Protein AF-A0A6B0Z031-F1 (afdb_monomer_lite)

Sequence (259 aa):
MGESAGFGVTHKAKLTSNDCGGFQVDEVQSLLNAVDTFLSFLCGSACATTNVSGMEAKGNVVWRSWGPRHVSAWKRQRSWTDITMSHEISGLFAGFMEVYLKNPEHIGRIVRLYNSSNENDSVDLSIILNQIAFEVLMTILMDAKGRRKGAPGERIAEMLMSLEIENVVPDSFDALLALVKEHDWAHGPHTLVEIRNSLVHADKELDSISMDAYFEAKQLGLWYLELLLLHSFGYEGEYASRLKPVQMAGDTELVPWAK

Foldseek 3Di:
DDPPQADDDDDDDDDDDPDPDDDDPVVVVLVQLLVQLLVLQQQLARGGDPFDFDADPVGDTPDTDDDDDDGDGDDRFDHQDFPVCVVQCVLLSVLSCVLCVVPVPLSSQLSVLSSCLRPDPDLLSSLVSLLVSLVSLCVSVADPVRPDDDDSLVSLCVVCVVLQHAFAQDPLLVLLVVVCVVVVQDTLSSSSVVSNCVSVPVDPVCPPRDPSNSVSSSLSSSQSSSLSSCVSSVRFAWTQHSSDPDTDRVNIDTRSNHD

Radius of gyration: 20.15 Å; chains: 1; bounding box: 52×53×56 Å

Secondary structure (DSSP, 8-state):
-----------------SSSS---HHHHHHHHHHHHHHHHHHHTS-----S-EEE-TTS-EEEE--S------S-----S--GGGTTTHHHHHHHHHHHHHHSHHHHHHHHHHHHHHHH-S-HHHHHHHHHHHHHHHHHHHS-TTT---S-HHHHHHHHHHHTT---SPPTT-HHHHHHHHHHT--SHHHHHHHHHHHHHTT-TTSTT--HHHHHHHHHHHHHHHHHHHHHHTT--SEE--SSSSS--TT--EE-TT--

Structure (mmCIF, N/CA/C/O backbone):
data_AF-A0A6B0Z031-F1
#
_entry.id   AF-A0A6B0Z031-F1
#
loop_
_atom_site.group_PDB
_atom_site.id
_atom_site.type_symbol
_atom_site.label_atom_id
_atom_site.label_alt_id
_atom_site.label_comp_id
_atom_site.label_asym_id
_atom_site.label_entity_id
_atom_site.label_seq_id
_atom_site.pdbx_PDB_ins_code
_atom_site.Cartn_x
_atom_site.Cartn_y
_atom_site.Cartn_z
_atom_site.occupancy
_atom_site.B_iso_or_equiv
_atom_site.auth_seq_id
_atom_site.auth_comp_id
_atom_site.auth_asym_id
_atom_site.auth_atom_id
_atom_site.pdbx_PDB_model_num
ATOM 1 N N . MET A 1 1 ? -1.328 30.133 -5.307 1.00 33.75 1 MET A N 1
ATOM 2 C CA . MET A 1 1 ? -2.182 30.381 -4.126 1.00 33.75 1 MET A CA 1
ATOM 3 C C . MET A 1 1 ? -1.942 29.231 -3.171 1.00 33.75 1 MET A C 1
ATOM 5 O O . MET A 1 1 ? -2.230 28.106 -3.544 1.00 33.75 1 MET A O 1
ATOM 9 N N . GLY A 1 2 ? -1.285 29.482 -2.039 1.00 44.28 2 GLY A N 1
ATOM 10 C CA . GLY A 1 2 ? -0.962 28.433 -1.074 1.00 44.28 2 GLY A CA 1
ATOM 11 C C . GLY A 1 2 ? -2.167 28.148 -0.192 1.00 44.28 2 GLY A C 1
ATOM 12 O O . GLY A 1 2 ? -2.460 28.939 0.700 1.00 44.28 2 GLY A O 1
ATOM 13 N N . GLU A 1 3 ? -2.864 27.043 -0.440 1.00 46.34 3 GLU A N 1
ATOM 14 C CA . GLU A 1 3 ? -3.663 26.417 0.609 1.00 46.34 3 GLU A CA 1
ATOM 15 C C . GLU A 1 3 ? -2.673 25.907 1.655 1.00 46.34 3 GLU A C 1
ATOM 17 O O . GLU A 1 3 ? -1.850 25.035 1.383 1.00 46.34 3 GLU A O 1
ATOM 22 N N . SER A 1 4 ? -2.675 26.508 2.840 1.00 46.97 4 SER A N 1
ATOM 23 C CA . SER A 1 4 ? -1.934 25.966 3.973 1.00 46.97 4 SER A CA 1
ATOM 24 C C . SER A 1 4 ? -2.470 24.567 4.262 1.00 46.97 4 SER A C 1
ATOM 26 O O . SER A 1 4 ? -3.609 24.431 4.708 1.00 46.97 4 SER A O 1
ATOM 28 N N . ALA A 1 5 ? -1.654 23.549 3.991 1.00 58.62 5 ALA A N 1
ATOM 29 C CA . ALA A 1 5 ? -1.917 22.167 4.358 1.00 58.62 5 ALA A CA 1
ATOM 30 C C . ALA A 1 5 ? -2.144 22.099 5.880 1.00 58.62 5 ALA A C 1
ATOM 32 O O . ALA A 1 5 ? -1.219 22.290 6.670 1.00 58.62 5 ALA A O 1
ATOM 33 N N . GLY A 1 6 ? -3.405 21.941 6.283 1.00 83.06 6 GLY A N 1
ATOM 34 C CA . GLY A 1 6 ? -3.842 21.915 7.680 1.00 83.06 6 GLY A CA 1
ATOM 35 C C . GLY A 1 6 ? -4.224 20.510 8.133 1.00 83.06 6 GLY A C 1
ATOM 36 O O . GLY A 1 6 ? -3.958 19.533 7.446 1.00 83.06 6 GLY A O 1
ATOM 37 N N . PHE A 1 7 ? -4.892 20.397 9.277 1.00 85.88 7 PHE A N 1
ATOM 38 C CA . PHE A 1 7 ? -5.463 19.136 9.761 1.00 85.88 7 PHE A CA 1
ATOM 39 C C . PHE A 1 7 ? -6.980 19.276 9.881 1.00 85.88 7 PHE A C 1
ATOM 41 O O . PHE A 1 7 ? -7.473 20.346 10.242 1.00 85.88 7 PHE A O 1
ATOM 48 N N . GLY A 1 8 ? -7.722 18.204 9.598 1.00 87.38 8 GLY A N 1
ATOM 49 C CA . GLY A 1 8 ? -9.185 18.200 9.640 1.00 87.38 8 GLY A CA 1
ATOM 50 C C . GLY A 1 8 ? -9.741 16.979 10.365 1.00 87.38 8 GLY A C 1
ATOM 51 O O . GLY A 1 8 ? -9.272 15.863 10.161 1.00 87.38 8 GLY A O 1
ATOM 52 N N . VAL A 1 9 ? -10.766 17.187 11.197 1.00 88.12 9 VAL A N 1
ATOM 53 C CA . VAL A 1 9 ? -11.586 16.097 11.748 1.00 88.12 9 VAL A CA 1
ATOM 54 C C . VAL A 1 9 ? -12.767 15.891 10.812 1.00 88.12 9 VAL A C 1
ATOM 56 O O . VAL A 1 9 ? -13.620 16.766 10.694 1.00 88.12 9 VAL A O 1
ATOM 59 N N . THR A 1 10 ? -12.810 14.742 10.144 1.00 88.88 10 THR A N 1
ATOM 60 C CA . THR A 1 10 ? -13.829 14.450 9.125 1.00 88.88 10 THR A CA 1
ATOM 61 C C . THR A 1 10 ? -15.007 13.655 9.670 1.00 88.88 10 THR A C 1
ATOM 63 O O . THR A 1 10 ? -16.128 13.820 9.201 1.00 88.88 10 THR A O 1
ATOM 66 N N . HIS A 1 11 ? -14.771 12.812 10.676 1.00 89.25 11 HIS A N 1
ATOM 67 C CA . HIS A 1 11 ? -15.766 11.885 11.203 1.00 89.25 11 HIS A CA 1
ATOM 68 C C . HIS A 1 11 ? -15.715 11.812 12.728 1.00 89.25 11 HIS A C 1
ATOM 70 O O . HIS A 1 11 ? -14.699 12.101 13.363 1.00 89.25 11 HIS A O 1
ATOM 76 N N . LYS A 1 12 ? -16.831 11.374 13.314 1.00 91.50 12 LYS A N 1
ATOM 77 C CA . LYS A 1 12 ? -16.946 11.039 14.731 1.00 91.50 12 LYS A CA 1
ATOM 78 C C . LYS A 1 12 ? -17.455 9.608 14.853 1.00 91.50 12 LYS A C 1
ATOM 80 O O . LYS A 1 12 ? -18.518 9.293 14.329 1.00 91.50 12 LYS A O 1
ATOM 85 N N . ALA A 1 13 ? -16.712 8.771 15.567 1.00 89.62 13 ALA A N 1
ATOM 86 C CA . ALA A 1 13 ? -17.070 7.380 15.816 1.00 89.62 13 ALA A CA 1
ATOM 87 C C . ALA A 1 13 ? -17.467 7.162 17.284 1.00 89.62 13 ALA A C 1
ATOM 89 O O . ALA A 1 13 ? -17.082 7.928 18.172 1.00 89.62 13 ALA A O 1
ATOM 90 N N . LYS A 1 14 ? -18.235 6.099 17.535 1.00 90.88 14 LYS A N 1
ATOM 91 C CA . LYS A 1 14 ? -18.582 5.619 18.875 1.00 90.88 14 LYS A CA 1
ATOM 92 C C . LYS A 1 14 ? -18.299 4.123 18.938 1.00 90.88 14 LYS A C 1
ATOM 94 O O . LYS A 1 14 ? -18.840 3.371 18.138 1.00 90.88 14 LYS A O 1
ATOM 99 N N . LEU A 1 15 ? -17.488 3.715 19.907 1.00 88.88 15 LEU A N 1
ATOM 100 C CA . LEU A 1 15 ? -17.265 2.313 20.233 1.00 88.88 15 LEU A CA 1
ATOM 101 C C . LEU A 1 15 ? -18.240 1.898 21.345 1.00 88.88 15 LEU A C 1
ATOM 103 O O . LEU A 1 15 ? -18.362 2.596 22.354 1.00 88.88 15 LEU A O 1
ATOM 107 N N . THR A 1 16 ? -18.948 0.787 21.159 1.00 87.25 16 THR A N 1
ATOM 108 C CA . THR A 1 16 ? -19.886 0.220 22.141 1.00 87.25 16 THR A CA 1
ATOM 109 C C . THR A 1 16 ? -19.624 -1.263 22.314 1.00 87.25 16 THR A C 1
ATOM 111 O O . THR A 1 16 ? -19.419 -1.959 21.325 1.00 87.25 16 THR A O 1
ATOM 114 N N . SER A 1 17 ? -19.608 -1.730 23.562 1.00 82.50 17 SER A N 1
ATOM 115 C CA . SER A 1 17 ? -19.476 -3.154 23.853 1.00 82.50 17 SER A CA 1
ATOM 116 C C . SER A 1 17 ? -20.841 -3.807 23.677 1.00 82.50 17 SER A C 1
ATOM 118 O O . SER A 1 17 ? -21.849 -3.242 24.110 1.00 82.50 17 SER A O 1
ATOM 120 N N . ASN A 1 18 ? -20.872 -4.972 23.033 1.00 80.06 18 ASN A N 1
ATOM 121 C CA . ASN A 1 18 ? -22.087 -5.784 22.945 1.00 80.06 18 ASN A CA 1
ATOM 122 C C . ASN A 1 18 ? -22.382 -6.474 24.282 1.00 80.06 18 ASN A C 1
ATOM 124 O O . ASN A 1 18 ? -23.542 -6.697 24.623 1.00 80.06 18 ASN A O 1
ATOM 128 N N . ASP A 1 19 ? -21.332 -6.737 25.058 1.00 72.38 19 ASP A N 1
ATOM 129 C CA . ASP A 1 19 ? -21.424 -7.315 26.386 1.00 72.38 19 ASP A CA 1
ATOM 130 C C . ASP A 1 19 ? -21.444 -6.177 27.407 1.00 72.38 19 ASP A C 1
ATOM 132 O O . ASP A 1 19 ? -20.664 -5.230 27.326 1.00 72.38 19 ASP A O 1
ATOM 136 N N . CYS A 1 20 ? -22.322 -6.234 28.406 1.00 64.06 20 CY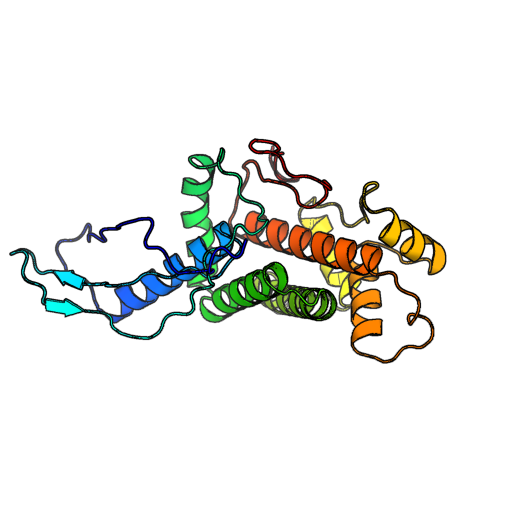S A N 1
ATOM 137 C CA . CYS A 1 20 ? -22.453 -5.166 29.407 1.00 64.06 20 CYS A CA 1
ATOM 138 C C . CYS A 1 20 ? -21.189 -4.940 30.274 1.00 64.06 20 CYS A C 1
ATOM 140 O O . CYS A 1 20 ? -21.199 -4.082 31.157 1.00 64.06 20 CYS A O 1
ATOM 142 N N . GLY A 1 21 ? -20.112 -5.701 30.046 1.00 68.75 21 GLY A N 1
ATOM 143 C CA . GLY A 1 21 ? -18.781 -5.434 30.576 1.00 68.75 21 GLY A CA 1
ATOM 144 C C . GLY A 1 21 ? -18.148 -4.285 29.800 1.00 68.75 21 GLY A C 1
ATOM 145 O O . GLY A 1 21 ? -17.974 -4.370 28.588 1.00 68.75 21 GLY A O 1
ATOM 146 N N . GLY A 1 22 ? -17.847 -3.181 30.484 1.00 79.56 22 GLY A N 1
ATOM 147 C CA . GLY A 1 22 ? -17.116 -2.062 29.888 1.00 79.56 22 GLY A CA 1
ATOM 148 C C . GLY A 1 22 ? -15.756 -2.480 29.311 1.00 79.56 22 GLY A C 1
ATOM 149 O O . GLY A 1 22 ? -15.338 -3.628 29.406 1.00 79.56 22 GLY A O 1
ATOM 150 N N . PHE A 1 23 ? -15.039 -1.528 28.729 1.00 84.81 23 PHE A N 1
ATOM 151 C CA . PHE A 1 23 ? -13.773 -1.811 28.058 1.00 84.81 23 PHE A CA 1
ATOM 152 C C . PHE A 1 23 ? -12.563 -1.759 28.991 1.00 84.81 23 PHE A C 1
ATOM 154 O O . PHE A 1 23 ? -12.495 -0.888 29.863 1.00 84.81 23 PHE A O 1
ATOM 161 N N . GLN A 1 24 ? -11.556 -2.596 28.727 1.00 89.19 24 GLN A N 1
ATOM 162 C CA . GLN A 1 24 ? -10.202 -2.334 29.211 1.00 89.19 24 GLN A CA 1
ATOM 163 C C . GLN A 1 24 ? -9.536 -1.262 28.341 1.00 89.19 24 GLN A C 1
ATOM 165 O O . GLN A 1 24 ? -9.661 -1.258 27.116 1.00 89.19 24 GLN A O 1
ATOM 170 N N . VAL A 1 25 ? -8.806 -0.340 28.972 1.00 89.00 25 VAL A N 1
ATOM 171 C CA . VAL A 1 25 ? -8.163 0.785 28.270 1.00 89.00 25 VAL A CA 1
ATOM 172 C C . VAL A 1 25 ? -7.155 0.299 27.223 1.00 89.00 25 VAL A C 1
ATOM 174 O O . VAL A 1 25 ? -7.126 0.834 26.115 1.00 89.00 25 VAL A O 1
ATOM 177 N N . ASP A 1 26 ? -6.380 -0.739 27.537 1.00 90.44 26 ASP A N 1
ATOM 178 C CA . ASP A 1 26 ? -5.349 -1.272 26.638 1.00 90.44 26 ASP A CA 1
ATOM 179 C C . ASP A 1 26 ? -5.950 -1.953 25.397 1.00 90.44 26 ASP A C 1
ATOM 181 O O . ASP A 1 26 ? -5.415 -1.829 24.290 1.00 90.44 26 ASP A O 1
ATOM 185 N N . GLU A 1 27 ? -7.105 -2.608 25.548 1.00 89.94 27 GLU A N 1
ATOM 186 C CA . GLU A 1 27 ? -7.861 -3.192 24.432 1.00 89.94 27 GLU A CA 1
ATOM 187 C C . GLU A 1 27 ? -8.377 -2.096 23.496 1.00 89.94 27 GLU A C 1
ATOM 189 O O . GLU A 1 27 ? -8.222 -2.186 22.277 1.00 89.94 27 GLU A O 1
ATOM 194 N N . VAL A 1 28 ? -8.924 -1.014 24.063 1.00 90.88 28 VAL A N 1
ATOM 195 C CA . VAL A 1 28 ? -9.376 0.149 23.287 1.00 90.88 28 VAL A CA 1
ATOM 196 C C . VAL A 1 28 ? -8.207 0.790 22.559 1.00 90.88 28 VAL A C 1
ATOM 198 O O . VAL A 1 28 ? -8.327 1.100 21.379 1.00 90.88 28 VAL A O 1
ATOM 201 N N . GLN A 1 29 ? -7.066 0.979 23.221 1.00 90.44 29 GLN A N 1
ATOM 202 C CA . GLN A 1 29 ? -5.901 1.583 22.585 1.00 90.44 29 GLN A CA 1
ATOM 203 C C . GLN A 1 29 ? -5.365 0.712 21.440 1.00 90.44 29 GLN A C 1
ATOM 205 O O . GLN A 1 29 ? -5.012 1.244 20.387 1.00 90.44 29 GLN A O 1
ATOM 210 N N . SER A 1 30 ? -5.365 -0.611 21.612 1.00 92.00 30 SER A N 1
ATOM 211 C CA . SER A 1 30 ? -4.985 -1.564 20.564 1.00 92.00 30 SER A CA 1
ATOM 212 C C . SER A 1 30 ? -5.940 -1.503 19.369 1.00 92.00 30 SER A C 1
ATOM 214 O O . SER A 1 30 ? -5.490 -1.428 18.226 1.00 92.00 30 SER A O 1
ATOM 216 N N . LEU A 1 31 ? -7.252 -1.439 19.619 1.00 92.50 31 LEU A N 1
ATOM 217 C CA . LEU A 1 31 ? -8.256 -1.276 18.569 1.00 92.50 31 LEU A CA 1
ATOM 218 C C . LEU A 1 31 ? -8.123 0.071 17.847 1.00 92.50 31 LEU A C 1
ATOM 220 O O . LEU A 1 31 ? -8.189 0.114 16.623 1.00 92.50 31 LEU A O 1
ATOM 224 N N . LEU A 1 32 ? -7.900 1.168 18.576 1.00 92.56 32 LEU A N 1
ATOM 225 C CA . LEU A 1 32 ? -7.677 2.486 17.976 1.00 92.56 32 LEU A CA 1
ATOM 226 C C . LEU A 1 32 ? -6.448 2.481 17.069 1.00 92.56 32 LEU A C 1
ATOM 228 O O . LEU A 1 32 ? -6.509 3.027 15.978 1.00 92.56 32 LEU A O 1
ATOM 232 N N . ASN A 1 33 ? -5.358 1.824 17.474 1.00 93.81 33 ASN A N 1
ATOM 233 C CA . ASN A 1 33 ? -4.169 1.697 16.632 1.00 93.81 33 ASN A CA 1
ATOM 234 C C . ASN A 1 33 ? -4.454 0.883 15.357 1.00 93.81 33 ASN A C 1
ATOM 236 O O . ASN A 1 33 ? -3.933 1.218 14.291 1.00 93.81 33 ASN A O 1
ATOM 240 N N . ALA A 1 34 ? -5.287 -0.158 15.448 1.00 95.62 34 ALA A N 1
ATOM 241 C CA . ALA A 1 34 ? -5.726 -0.931 14.289 1.00 95.62 34 ALA A CA 1
ATOM 242 C C . ALA A 1 34 ? -6.582 -0.080 13.338 1.00 95.62 34 ALA A C 1
ATOM 244 O O . ALA A 1 34 ? -6.326 -0.062 12.137 1.00 95.62 34 ALA A O 1
ATOM 245 N N . VAL A 1 35 ? -7.538 0.687 13.873 1.00 94.31 35 VAL A N 1
ATOM 246 C CA . VAL A 1 35 ? -8.378 1.617 13.099 1.00 94.31 35 VAL A CA 1
ATOM 247 C C . VAL A 1 35 ? -7.534 2.712 12.447 1.00 94.31 35 VAL A C 1
ATOM 249 O O . VAL A 1 35 ? -7.676 2.947 11.251 1.00 94.31 35 VAL A O 1
ATOM 252 N N . ASP A 1 36 ? -6.622 3.340 13.191 1.00 94.88 36 ASP A N 1
ATOM 253 C CA . ASP A 1 36 ? -5.700 4.358 12.673 1.00 94.88 36 ASP A CA 1
ATOM 254 C C . ASP A 1 36 ? -4.863 3.782 11.517 1.00 94.88 36 ASP A C 1
ATOM 256 O O . ASP A 1 36 ? -4.723 4.411 10.469 1.00 94.88 36 ASP A O 1
ATOM 260 N N . THR A 1 37 ? -4.362 2.550 11.670 1.00 96.75 37 THR A N 1
ATOM 261 C CA . THR A 1 37 ? -3.604 1.835 10.628 1.00 96.75 37 THR A CA 1
ATOM 262 C C . THR A 1 37 ? -4.471 1.548 9.402 1.00 96.75 37 THR A C 1
ATOM 264 O O . THR A 1 37 ? -4.049 1.807 8.279 1.00 96.75 37 THR A O 1
ATOM 267 N N . PHE A 1 38 ? -5.691 1.052 9.595 1.00 95.75 38 PHE A N 1
ATOM 268 C CA . PHE A 1 38 ? -6.599 0.740 8.497 1.00 95.75 38 PHE A CA 1
ATOM 269 C C . PHE A 1 38 ? -6.981 1.990 7.701 1.00 95.75 38 PHE A C 1
ATOM 271 O O . PHE A 1 38 ? -6.807 2.028 6.487 1.00 95.75 38 PHE A O 1
ATOM 278 N N . LEU A 1 39 ? -7.421 3.050 8.385 1.00 93.69 39 LEU A N 1
ATOM 279 C CA . LEU A 1 39 ? -7.763 4.322 7.745 1.00 93.69 39 LEU A CA 1
ATOM 280 C C . LEU A 1 39 ? -6.554 4.938 7.039 1.00 93.69 39 LEU A C 1
ATOM 282 O O . LEU A 1 39 ? -6.687 5.477 5.944 1.00 93.69 39 LEU A O 1
ATOM 286 N N . SER A 1 40 ? -5.370 4.813 7.639 1.00 95.44 40 SER A N 1
ATOM 287 C CA . SER A 1 40 ? -4.118 5.249 7.028 1.00 95.44 40 SER A CA 1
ATOM 288 C C . SER A 1 40 ? -3.835 4.538 5.703 1.00 95.44 40 SER A C 1
ATOM 290 O O . SER A 1 40 ? -3.385 5.181 4.758 1.00 95.44 40 SER A O 1
ATOM 292 N N . PHE A 1 41 ? -4.116 3.234 5.622 1.00 96.12 41 PHE A N 1
ATOM 293 C CA . PHE A 1 41 ? -3.989 2.459 4.389 1.00 96.12 41 PHE A CA 1
ATOM 294 C C . PHE A 1 41 ? -5.017 2.888 3.335 1.00 96.12 41 PHE A C 1
ATOM 296 O O . PHE A 1 41 ? -4.637 3.127 2.190 1.00 96.12 41 PHE A O 1
ATOM 303 N N . LEU A 1 42 ? -6.289 3.055 3.720 1.00 93.25 42 LEU A N 1
ATOM 304 C CA . LEU A 1 42 ? -7.346 3.503 2.802 1.00 93.25 42 LEU A CA 1
ATOM 305 C C . LEU A 1 42 ? -6.999 4.853 2.165 1.00 93.25 42 LEU A C 1
ATOM 307 O O . LEU A 1 42 ? -7.051 5.006 0.946 1.00 93.25 42 LEU A O 1
ATOM 311 N N . CYS A 1 43 ? -6.606 5.824 2.991 1.00 91.56 43 CYS A N 1
ATOM 312 C CA . CYS A 1 43 ? -6.288 7.178 2.547 1.00 91.56 43 CYS A CA 1
ATOM 313 C C . CYS A 1 43 ? -4.983 7.266 1.741 1.00 91.56 43 CYS A C 1
ATOM 315 O O . CYS A 1 43 ? -4.718 8.309 1.144 1.00 91.56 43 CYS A O 1
ATOM 317 N N . GLY A 1 44 ? -4.132 6.234 1.778 1.00 93.81 44 GLY A N 1
ATOM 318 C CA . GLY A 1 44 ? -2.758 6.326 1.277 1.00 93.81 44 GLY A CA 1
ATOM 319 C C . GLY A 1 44 ? -1.928 7.384 2.009 1.00 93.81 44 GLY A C 1
ATOM 320 O O . GLY A 1 44 ? -0.968 7.910 1.447 1.00 93.81 44 GLY A O 1
ATOM 321 N N . SER A 1 45 ? -2.343 7.756 3.222 1.00 93.69 45 SER A N 1
ATOM 322 C CA . SER A 1 45 ? -1.779 8.859 3.990 1.00 93.69 45 SER A CA 1
ATOM 323 C C . SER A 1 45 ? -2.024 8.675 5.482 1.00 93.69 45 SER A C 1
ATOM 325 O O . SER A 1 45 ? -3.035 8.088 5.864 1.00 93.69 45 SER A O 1
ATOM 327 N N . ALA A 1 46 ? -1.109 9.128 6.346 1.00 93.00 46 ALA A N 1
ATOM 328 C CA . ALA A 1 46 ? -1.253 8.893 7.783 1.00 93.00 46 ALA A CA 1
ATOM 329 C C . ALA A 1 46 ? -2.495 9.598 8.358 1.00 93.00 46 ALA A C 1
ATOM 331 O O . ALA A 1 46 ? -2.611 10.824 8.344 1.00 93.00 46 ALA A O 1
ATOM 332 N N . CYS A 1 47 ? -3.401 8.799 8.914 1.00 91.56 47 CYS A N 1
ATOM 333 C CA . CYS A 1 47 ? -4.643 9.218 9.544 1.00 91.56 47 CYS A CA 1
ATOM 334 C C . CYS A 1 47 ? -4.709 8.655 10.966 1.00 91.56 47 CYS A C 1
ATOM 336 O O . CYS A 1 47 ? -4.274 7.530 11.215 1.00 91.56 47 CYS A O 1
ATOM 338 N N . ALA A 1 48 ? -5.264 9.424 11.904 1.00 92.12 48 ALA A N 1
ATOM 339 C CA . ALA A 1 48 ? -5.402 8.956 13.273 1.00 92.12 48 ALA A CA 1
ATOM 340 C C . ALA A 1 48 ? -6.623 9.533 13.991 1.00 92.12 48 ALA A C 1
ATOM 342 O O . ALA A 1 48 ? -7.087 10.645 13.730 1.00 92.12 48 ALA A O 1
ATOM 343 N N . THR A 1 49 ? -7.104 8.765 14.957 1.00 92.12 49 THR A N 1
ATOM 344 C CA . THR A 1 49 ? -8.160 9.123 15.896 1.00 92.12 49 THR A CA 1
ATOM 345 C C . THR A 1 49 ? -7.683 10.196 16.873 1.00 92.12 49 THR A C 1
ATOM 347 O O . THR A 1 49 ? -6.568 10.176 17.384 1.00 92.12 49 THR A O 1
ATOM 350 N N . THR A 1 50 ? -8.535 11.165 17.187 1.00 90.31 50 THR A N 1
AT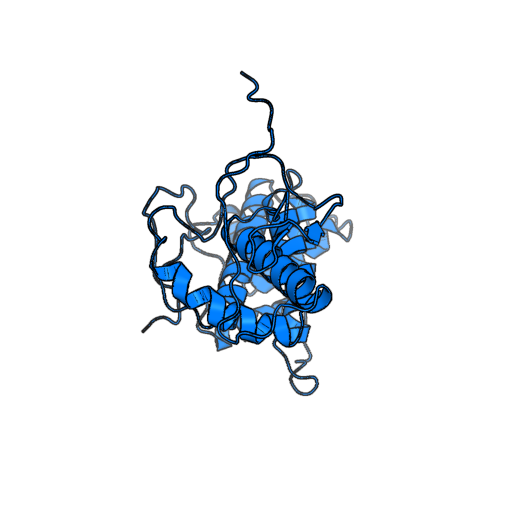OM 351 C CA . THR A 1 50 ? -8.200 12.236 18.137 1.00 90.31 50 THR A CA 1
ATOM 352 C C . THR A 1 50 ? -9.358 12.498 19.089 1.00 90.31 50 THR A C 1
ATOM 354 O O . THR A 1 50 ? -10.488 12.085 18.831 1.00 90.31 50 THR A O 1
ATOM 357 N N . ASN A 1 51 ? -9.080 13.180 20.202 1.00 87.94 51 ASN A N 1
ATOM 358 C CA . ASN A 1 51 ? -10.070 13.554 21.217 1.00 87.94 51 ASN A CA 1
ATOM 359 C C . ASN A 1 51 ? -10.894 12.365 21.756 1.00 87.94 51 ASN A C 1
ATOM 361 O O . ASN A 1 51 ? -12.093 12.493 22.024 1.00 87.94 51 ASN A O 1
ATOM 365 N N . VAL A 1 52 ? -10.266 11.197 21.925 1.00 92.19 52 VAL A N 1
ATOM 366 C CA . VAL A 1 52 ? -10.965 9.990 22.386 1.00 92.19 52 VAL A CA 1
ATOM 367 C C . VAL A 1 52 ? -11.313 10.117 23.867 1.00 92.19 52 VAL A C 1
ATOM 369 O O . VAL A 1 52 ? -10.452 10.391 24.703 1.00 92.19 52 VAL A O 1
ATOM 372 N N . SER A 1 53 ? -12.586 9.898 24.193 1.00 93.50 53 SER A N 1
ATOM 373 C CA . SER A 1 53 ? -13.109 9.923 25.561 1.00 93.50 53 SER A CA 1
ATOM 374 C C . SER A 1 53 ? -13.901 8.649 25.851 1.00 93.50 53 SER A C 1
ATOM 376 O O . SER A 1 53 ? -14.775 8.277 25.071 1.00 93.50 53 SER A O 1
ATOM 378 N N . GLY A 1 54 ? -13.615 8.006 26.982 1.00 92.31 54 GLY A N 1
ATOM 379 C CA . GLY A 1 54 ? -14.383 6.885 27.521 1.00 92.31 54 GLY A CA 1
ATOM 380 C C . GLY A 1 54 ? -15.470 7.387 28.466 1.00 92.31 54 GLY A C 1
ATOM 381 O O . GLY A 1 54 ? -15.200 8.231 29.325 1.00 92.31 54 GLY A O 1
ATOM 382 N N . MET A 1 55 ? -16.694 6.883 28.306 1.00 90.81 55 MET A N 1
ATOM 383 C CA . MET A 1 55 ? -17.856 7.276 29.106 1.00 90.81 55 MET A CA 1
ATOM 384 C C . MET A 1 55 ? -18.437 6.073 29.847 1.00 90.81 55 MET A C 1
ATOM 386 O O . MET A 1 55 ? -18.544 4.990 29.275 1.00 90.81 55 MET A O 1
ATOM 390 N N . GLU A 1 56 ? -18.848 6.269 31.099 1.00 88.31 56 GLU A N 1
ATOM 391 C CA . GLU A 1 56 ? -19.657 5.278 31.817 1.00 88.31 56 GLU A CA 1
ATOM 392 C C . GLU A 1 56 ? -21.129 5.320 31.368 1.00 88.31 56 GLU A C 1
ATOM 394 O O . GLU A 1 56 ? -21.563 6.253 30.690 1.00 88.31 56 GLU A O 1
ATOM 399 N N . ALA A 1 57 ? -21.936 4.341 31.793 1.00 83.69 57 ALA A N 1
ATOM 400 C CA . ALA A 1 57 ? -23.349 4.223 31.407 1.00 83.69 57 ALA A CA 1
ATOM 401 C C . ALA A 1 57 ? -24.198 5.473 31.721 1.00 83.69 57 ALA A C 1
ATOM 403 O O . ALA A 1 57 ? -25.181 5.743 31.036 1.00 83.69 57 ALA A O 1
ATOM 404 N N . LYS A 1 58 ? -23.808 6.259 32.734 1.00 85.31 58 LYS A N 1
ATOM 405 C CA . LYS A 1 58 ? -24.470 7.518 33.115 1.00 85.31 58 LYS A CA 1
ATOM 406 C C . LYS A 1 58 ? -24.067 8.720 32.244 1.00 85.31 58 LYS A C 1
ATOM 408 O O . LYS A 1 58 ? -24.579 9.812 32.459 1.00 85.31 58 LYS A O 1
ATOM 413 N N . GLY A 1 59 ? -23.158 8.539 31.282 1.00 86.00 59 GLY A N 1
ATOM 414 C CA . GLY A 1 59 ? -22.692 9.578 30.356 1.00 86.00 59 GLY A CA 1
ATOM 415 C C . GLY A 1 59 ? -21.511 10.415 30.857 1.00 86.00 59 GLY A C 1
ATOM 416 O O . GLY A 1 59 ? -21.039 11.291 30.134 1.00 86.00 59 GLY A O 1
ATOM 417 N N . ASN A 1 60 ? -21.000 10.150 32.062 1.00 91.88 60 ASN A N 1
ATOM 418 C CA . ASN A 1 60 ? -19.829 10.852 32.583 1.00 91.88 60 ASN A CA 1
ATOM 419 C C . ASN A 1 60 ? -18.554 10.357 31.893 1.00 91.88 60 ASN A C 1
ATOM 421 O O . ASN A 1 60 ? -18.376 9.157 31.686 1.00 91.88 60 ASN A O 1
ATOM 425 N N . VAL A 1 61 ? -17.646 11.278 31.563 1.00 93.25 61 VAL A N 1
ATOM 426 C CA . VAL A 1 61 ? -16.328 10.932 31.017 1.00 93.25 61 VAL A CA 1
ATOM 427 C C . VAL A 1 61 ? -15.441 10.414 32.147 1.00 93.25 61 VAL A C 1
ATOM 429 O O . VAL A 1 61 ? -1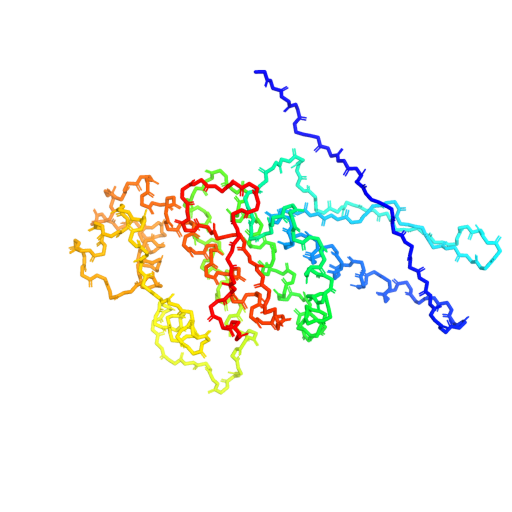5.143 11.155 33.080 1.00 93.25 61 VAL A O 1
ATOM 432 N N . VAL A 1 62 ? -15.000 9.162 32.039 1.00 92.56 62 VAL A N 1
ATOM 433 C CA . VAL A 1 62 ? -14.158 8.478 33.039 1.00 92.56 62 VAL A CA 1
ATOM 434 C C . VAL A 1 62 ? -12.722 8.265 32.562 1.00 92.56 62 VAL A C 1
ATOM 436 O O . VAL A 1 62 ? -11.839 7.977 33.362 1.00 92.56 62 VAL A O 1
ATOM 439 N N . TRP A 1 63 ? -12.468 8.433 31.262 1.00 92.81 63 TRP A N 1
ATOM 440 C CA . TRP A 1 63 ? -11.145 8.273 30.665 1.00 92.81 63 TRP A CA 1
ATOM 441 C C . TRP A 1 63 ? -10.983 9.150 29.421 1.00 92.81 63 TRP A C 1
ATOM 443 O O . TRP A 1 63 ? -11.961 9.448 28.732 1.00 92.81 63 TRP A O 1
ATOM 453 N N . ARG A 1 64 ? -9.747 9.555 29.112 1.00 92.75 64 ARG A N 1
ATOM 454 C CA . ARG A 1 64 ? -9.388 10.257 27.872 1.00 92.75 64 ARG A CA 1
ATOM 455 C C . ARG A 1 64 ? -8.029 9.788 27.365 1.00 92.75 64 ARG A C 1
ATOM 457 O O . ARG A 1 64 ? -7.102 9.647 28.159 1.00 92.75 64 ARG A O 1
ATOM 464 N N . SER A 1 65 ? -7.913 9.624 26.049 1.00 88.31 65 SER A N 1
ATOM 465 C CA . SER A 1 65 ? -6.629 9.420 25.374 1.00 88.31 65 SER A CA 1
ATOM 466 C C . SER A 1 65 ? -6.080 10.772 24.938 1.00 88.31 65 SER A C 1
ATOM 468 O O . SER A 1 65 ? -6.714 11.482 24.153 1.00 88.31 65 SER A O 1
ATOM 470 N N . TRP A 1 66 ? -4.900 11.115 25.444 1.00 83.00 66 TRP A N 1
ATOM 471 C CA . TRP A 1 66 ? -4.145 12.294 25.041 1.00 83.00 66 TRP A CA 1
ATOM 472 C C . TRP A 1 66 ? -2.795 11.853 24.492 1.00 83.00 66 TRP A C 1
ATOM 474 O O . TRP A 1 66 ? -2.203 10.902 24.995 1.00 83.00 66 TRP A O 1
ATOM 484 N N . GLY A 1 67 ? -2.285 12.570 23.498 1.00 78.31 67 GLY A N 1
ATOM 485 C CA . GLY A 1 67 ? -0.939 12.346 22.992 1.00 78.31 67 GLY A CA 1
ATOM 486 C C . GLY A 1 67 ? -0.796 12.747 21.531 1.00 78.31 67 GLY A C 1
ATOM 487 O O . GLY A 1 67 ? -1.800 12.856 20.819 1.00 78.31 67 GLY A O 1
ATOM 488 N N . PRO A 1 68 ? 0.445 12.979 21.080 1.00 75.00 68 PRO A N 1
ATOM 489 C CA . PRO A 1 68 ? 0.709 13.180 19.669 1.00 75.00 68 PRO A CA 1
ATOM 490 C C . PRO A 1 68 ? 0.376 11.888 18.919 1.00 75.00 68 PRO A C 1
ATOM 492 O O . PRO A 1 68 ? 0.855 10.811 19.274 1.00 75.00 68 PRO A O 1
ATOM 495 N N . ARG A 1 69 ? -0.439 12.001 17.872 1.00 82.81 69 ARG A N 1
ATOM 496 C CA . ARG A 1 69 ? -0.615 10.936 16.885 1.00 82.81 69 ARG A CA 1
ATOM 497 C C . ARG A 1 69 ? 0.046 11.347 15.583 1.00 82.81 69 ARG A C 1
ATOM 499 O O . ARG A 1 69 ? 0.105 12.533 15.265 1.00 82.81 69 ARG A O 1
ATOM 506 N N . HIS A 1 70 ? 0.553 10.366 14.851 1.00 84.31 70 HIS A N 1
ATOM 507 C CA . HIS A 1 70 ? 1.131 10.609 13.539 1.00 84.31 70 HIS A CA 1
ATOM 508 C C . HIS A 1 70 ? -0.001 10.817 12.529 1.00 84.31 70 HIS A C 1
ATOM 510 O O . HIS A 1 70 ? -0.724 9.877 12.207 1.00 84.31 70 HIS A O 1
ATOM 516 N N . VAL A 1 71 ? -0.167 12.057 12.077 1.00 89.56 71 VAL A N 1
ATOM 517 C CA . VAL A 1 71 ? -1.170 12.460 11.089 1.00 89.56 71 VAL A CA 1
ATOM 518 C C . VAL A 1 71 ? -0.462 13.304 10.046 1.00 89.56 71 VAL A C 1
ATOM 520 O O . VAL A 1 71 ? 0.306 14.201 10.401 1.00 89.56 71 VAL A O 1
ATOM 523 N N . SER A 1 72 ? -0.722 13.022 8.778 1.00 90.62 72 SER A N 1
ATOM 524 C CA . SER A 1 72 ? -0.187 13.806 7.672 1.00 90.62 72 SER A CA 1
ATOM 525 C C . SER A 1 72 ? -1.067 15.024 7.410 1.00 90.62 72 SER A C 1
ATOM 527 O O . SER A 1 72 ? -2.266 15.032 7.704 1.00 90.62 72 SER A O 1
ATOM 529 N N . ALA A 1 73 ? -0.464 16.093 6.894 1.00 88.56 73 ALA A N 1
ATOM 530 C CA . ALA A 1 73 ? -1.217 17.290 6.547 1.00 88.56 73 ALA A CA 1
ATOM 531 C C . ALA A 1 73 ? -2.260 16.961 5.468 1.00 88.56 73 ALA A C 1
ATOM 533 O O . ALA A 1 73 ? -2.008 16.161 4.567 1.00 88.56 73 ALA A O 1
ATOM 534 N N . TRP A 1 74 ? -3.431 17.588 5.561 1.00 84.25 74 TRP A N 1
ATOM 535 C CA . TRP A 1 74 ? -4.549 17.359 4.659 1.00 84.25 74 TRP A CA 1
ATOM 536 C C . TRP A 1 74 ? -4.151 17.707 3.226 1.00 84.25 74 TRP A C 1
ATOM 538 O O . TRP A 1 74 ? -4.034 18.876 2.853 1.00 84.25 74 TRP A O 1
ATOM 548 N N . LYS A 1 75 ? -3.947 16.665 2.427 1.00 83.62 75 LYS A N 1
ATOM 549 C CA . LYS A 1 75 ? -3.609 16.732 1.011 1.00 83.62 75 LYS A CA 1
ATOM 550 C C . LYS A 1 75 ? -4.260 15.540 0.332 1.00 83.62 75 LYS A C 1
ATOM 552 O O . LYS A 1 75 ? -4.267 14.437 0.875 1.00 83.62 75 LYS A O 1
ATOM 557 N N . ARG A 1 76 ? -4.805 15.752 -0.864 1.00 79.75 76 ARG A N 1
ATOM 558 C CA . ARG A 1 76 ? -5.291 14.642 -1.682 1.00 79.75 76 ARG A CA 1
ATOM 559 C C . ARG A 1 76 ? -4.086 13.819 -2.128 1.00 79.75 76 ARG A C 1
ATOM 561 O O . ARG A 1 76 ? -3.249 14.328 -2.870 1.00 79.75 76 ARG A O 1
ATOM 568 N N . GLN A 1 77 ? -4.014 12.578 -1.664 1.00 86.38 77 GLN A N 1
ATOM 569 C CA . GLN A 1 77 ? -3.031 11.605 -2.118 1.00 86.38 77 GLN A CA 1
ATOM 570 C C . GLN A 1 77 ? -3.684 10.629 -3.087 1.00 86.38 77 GLN A C 1
ATOM 572 O O . GLN A 1 77 ? -4.878 10.344 -2.989 1.00 86.38 77 GLN A O 1
ATOM 577 N N . ARG A 1 78 ? -2.893 10.129 -4.035 1.00 87.69 78 ARG A N 1
ATOM 578 C CA . ARG A 1 78 ? -3.314 9.023 -4.891 1.00 87.69 78 ARG A CA 1
ATOM 579 C C . ARG A 1 78 ? -3.312 7.740 -4.060 1.00 87.69 78 ARG A C 1
ATOM 581 O O . ARG A 1 78 ? -2.328 7.474 -3.372 1.00 87.69 78 ARG A O 1
ATOM 588 N N . SER A 1 79 ? -4.382 6.962 -4.115 1.00 90.62 79 SER A N 1
ATOM 589 C CA . SER A 1 79 ? -4.523 5.690 -3.400 1.00 90.62 79 SER A CA 1
ATOM 590 C C . SER A 1 79 ? -5.283 4.706 -4.285 1.00 90.62 79 SER A C 1
ATOM 592 O O . SER A 1 79 ? -5.910 5.113 -5.263 1.00 90.62 79 SER A O 1
ATOM 594 N N . TRP A 1 80 ? -5.248 3.427 -3.928 1.00 93.19 80 TRP A N 1
ATOM 595 C CA . TRP A 1 80 ? -6.099 2.403 -4.531 1.00 93.19 80 TRP A CA 1
ATOM 596 C C . TRP A 1 80 ? -7.595 2.612 -4.247 1.00 93.19 80 TRP A C 1
ATOM 598 O O . TRP A 1 80 ? -8.429 1.992 -4.898 1.00 93.19 80 TRP A O 1
ATOM 608 N N . THR A 1 81 ? -7.959 3.446 -3.268 1.00 91.56 81 THR A N 1
ATOM 609 C CA . THR A 1 81 ? -9.362 3.766 -2.978 1.00 91.56 81 THR A CA 1
ATOM 610 C C . THR A 1 81 ? -9.878 4.889 -3.877 1.00 91.56 81 THR A C 1
ATOM 612 O O . THR A 1 81 ? -9.212 5.909 -4.065 1.00 91.56 81 THR A O 1
ATOM 615 N N . ASP A 1 82 ? -11.105 4.734 -4.375 1.00 88.56 82 ASP A N 1
ATOM 616 C CA . ASP A 1 82 ? -11.869 5.798 -5.027 1.00 88.56 82 ASP A CA 1
ATOM 617 C C . ASP A 1 82 ? -13.061 6.240 -4.164 1.00 88.56 82 ASP A C 1
ATOM 619 O O . ASP A 1 82 ? -13.588 5.491 -3.336 1.00 88.56 82 ASP A O 1
ATOM 623 N N . ILE A 1 83 ? -13.513 7.479 -4.365 1.00 82.06 83 ILE A N 1
ATOM 624 C CA . ILE A 1 83 ? -14.659 8.050 -3.650 1.00 82.06 83 ILE A CA 1
ATOM 625 C C . ILE A 1 83 ? -15.967 7.289 -3.921 1.00 82.06 83 ILE A C 1
ATOM 627 O O . ILE A 1 83 ? -16.878 7.331 -3.092 1.00 82.06 83 ILE A O 1
ATOM 631 N N . THR A 1 84 ? -16.071 6.576 -5.045 1.00 82.88 84 THR A N 1
ATOM 632 C CA . THR A 1 84 ? -17.246 5.760 -5.383 1.00 82.88 84 THR A CA 1
ATOM 633 C C . THR A 1 84 ? -17.314 4.441 -4.604 1.00 82.88 84 THR A C 1
ATOM 635 O O . THR A 1 84 ? -18.401 3.889 -4.451 1.00 82.88 84 THR A O 1
ATOM 638 N N . MET A 1 85 ? -16.206 3.972 -4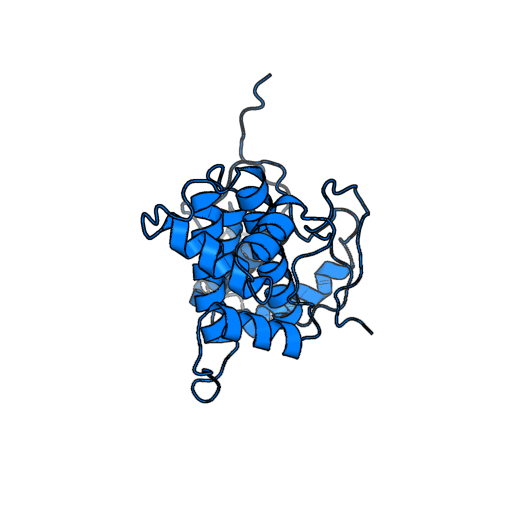.018 1.00 81.75 85 MET A N 1
ATOM 639 C CA . MET A 1 85 ? -16.059 2.610 -3.471 1.00 81.75 85 MET A CA 1
ATOM 640 C C . MET A 1 85 ? -16.554 2.425 -2.022 1.00 81.75 85 MET A C 1
ATOM 642 O O . MET A 1 85 ? -16.259 1.424 -1.367 1.00 81.75 85 MET A O 1
ATOM 646 N N . SER A 1 86 ? -17.303 3.385 -1.471 1.00 71.94 86 SER A N 1
ATOM 647 C CA . SER A 1 86 ? -17.635 3.423 -0.033 1.00 71.94 86 SER A CA 1
ATOM 648 C C . SER A 1 86 ? -18.308 2.156 0.531 1.00 71.94 86 SER A C 1
ATOM 650 O O . SER A 1 86 ? -18.093 1.825 1.698 1.00 71.94 86 SER A O 1
ATOM 652 N N . HIS A 1 87 ? -19.092 1.427 -0.271 1.00 69.31 87 HIS A N 1
ATOM 653 C CA . HIS A 1 87 ? -19.784 0.210 0.168 1.00 69.31 87 HIS A CA 1
ATOM 654 C C . HIS A 1 87 ? -18.876 -1.031 0.204 1.00 69.31 87 HIS A C 1
ATOM 656 O O . HIS A 1 87 ? -18.977 -1.832 1.138 1.00 69.31 87 HIS A O 1
ATOM 662 N N . GLU A 1 88 ? -17.961 -1.167 -0.755 1.00 73.50 88 GLU A N 1
ATOM 663 C CA . GLU A 1 88 ? -17.090 -2.343 -0.923 1.00 73.50 88 GLU A CA 1
ATOM 664 C C . GLU A 1 88 ? -16.025 -2.442 0.178 1.00 73.50 88 GLU A C 1
ATOM 666 O O . GLU A 1 88 ? -15.672 -3.527 0.637 1.00 73.50 88 GLU A O 1
ATOM 671 N N . ILE A 1 89 ? -15.590 -1.293 0.701 1.00 78.88 89 ILE A N 1
ATOM 672 C CA . ILE A 1 89 ? -14.547 -1.198 1.733 1.00 78.88 89 ILE A CA 1
ATOM 673 C C . ILE A 1 89 ? -15.012 -1.759 3.091 1.00 78.88 89 ILE A C 1
ATOM 675 O O . ILE A 1 89 ? -14.190 -2.145 3.924 1.00 78.88 89 ILE A O 1
ATOM 679 N N . SER A 1 90 ? -16.323 -1.844 3.340 1.00 75.12 90 SER A N 1
ATOM 680 C CA . SER A 1 90 ? -16.854 -2.294 4.636 1.00 75.12 90 SER A CA 1
ATOM 681 C C . SER A 1 90 ? -16.484 -3.746 4.975 1.00 75.12 90 SER A C 1
ATOM 683 O O . SER A 1 90 ? -16.197 -4.046 6.136 1.00 75.12 90 SER A O 1
ATOM 685 N N . GLY A 1 91 ? -16.415 -4.627 3.970 1.00 80.12 91 GLY A N 1
ATOM 686 C CA . GLY A 1 91 ? -15.998 -6.024 4.138 1.00 80.12 91 GLY A CA 1
ATOM 687 C C . GLY A 1 91 ? -14.496 -6.186 4.385 1.00 80.12 91 GLY A C 1
ATOM 688 O O . GLY A 1 91 ? -14.080 -7.110 5.082 1.00 80.12 91 GLY A O 1
ATOM 689 N N . LEU A 1 92 ? -13.686 -5.242 3.897 1.00 91.81 92 LEU A N 1
ATOM 690 C CA . LEU A 1 92 ? -12.226 -5.297 3.980 1.00 91.81 92 LEU A CA 1
ATOM 691 C C . LEU A 1 92 ? -11.705 -5.251 5.420 1.00 91.81 92 LEU A C 1
ATOM 693 O O . LEU A 1 92 ? -10.680 -5.854 5.735 1.00 91.81 92 LEU A O 1
ATOM 697 N N . PHE A 1 93 ? -12.400 -4.533 6.309 1.00 92.69 93 PHE A N 1
ATOM 698 C CA . PHE A 1 93 ? -11.929 -4.344 7.680 1.00 92.69 93 PHE A CA 1
ATOM 699 C C . PHE A 1 93 ? -11.832 -5.664 8.456 1.00 92.69 93 PHE A C 1
ATOM 701 O O . PHE A 1 93 ? -10.913 -5.832 9.256 1.00 92.69 93 PHE A O 1
ATOM 708 N N . ALA A 1 94 ? -12.741 -6.612 8.208 1.00 92.69 94 ALA A N 1
ATOM 709 C CA . ALA A 1 94 ? -12.708 -7.916 8.864 1.00 92.69 94 ALA A CA 1
ATOM 710 C C . ALA A 1 94 ? -11.433 -8.693 8.494 1.00 92.69 94 ALA A C 1
ATOM 712 O O . ALA A 1 94 ? -10.680 -9.086 9.385 1.00 92.69 94 ALA A O 1
ATOM 713 N N . GLY A 1 95 ? -11.136 -8.819 7.196 1.00 94.19 95 GLY A N 1
ATOM 714 C CA . GLY A 1 95 ? -9.919 -9.485 6.726 1.00 94.19 95 GLY A CA 1
ATOM 715 C C . GLY A 1 95 ? -8.639 -8.746 7.128 1.00 94.19 95 GLY A C 1
ATOM 716 O O . GLY A 1 95 ? -7.664 -9.374 7.545 1.00 94.19 95 GLY A O 1
ATOM 717 N N . PHE A 1 96 ? -8.656 -7.408 7.138 1.00 96.12 96 PHE A N 1
ATOM 718 C CA . PHE A 1 96 ? -7.570 -6.612 7.717 1.00 96.12 96 PHE A CA 1
ATOM 719 C C . PHE A 1 96 ? -7.314 -6.979 9.184 1.00 96.12 96 PHE A C 1
ATOM 721 O O . PHE A 1 96 ? -6.166 -7.215 9.564 1.00 96.12 96 PHE A O 1
ATOM 728 N N . MET A 1 97 ? -8.361 -7.052 10.012 1.00 95.62 97 MET A N 1
ATOM 729 C CA . MET A 1 97 ? -8.225 -7.368 11.435 1.00 95.62 97 MET A CA 1
ATOM 730 C C . MET A 1 97 ? -7.661 -8.774 11.663 1.00 95.62 97 MET A C 1
ATOM 732 O O . MET A 1 97 ? -6.834 -8.951 12.558 1.00 95.62 97 MET A O 1
ATOM 736 N N . GLU A 1 98 ? -8.031 -9.759 10.842 1.00 94.06 98 GLU A N 1
ATOM 737 C CA . GLU A 1 98 ? -7.479 -11.117 10.929 1.00 94.06 98 GLU A CA 1
ATOM 738 C C . GLU A 1 98 ? -5.960 -11.161 10.712 1.00 94.06 98 GLU A C 1
ATOM 740 O O . GLU A 1 98 ? -5.250 -11.900 11.403 1.00 94.06 98 GLU A O 1
ATOM 745 N N . VAL A 1 99 ? -5.445 -10.361 9.774 1.00 94.00 99 VAL A N 1
ATOM 746 C CA . VAL A 1 99 ? -4.002 -10.253 9.515 1.00 94.00 99 VAL A CA 1
ATOM 747 C C . VAL A 1 99 ? -3.321 -9.382 10.573 1.00 94.00 99 VAL A C 1
ATOM 749 O O . VAL A 1 99 ? -2.270 -9.756 11.105 1.00 94.00 99 VAL A O 1
ATOM 752 N N . TYR A 1 100 ? -3.926 -8.243 10.919 1.00 95.88 100 TYR A N 1
ATOM 753 C CA . TYR A 1 100 ? -3.388 -7.280 11.877 1.00 95.88 100 TYR A CA 1
ATOM 754 C C . TYR A 1 100 ? -3.207 -7.895 13.262 1.00 95.88 100 TYR A C 1
ATOM 756 O O . TYR A 1 100 ? -2.138 -7.759 13.845 1.00 95.88 100 TYR A O 1
ATOM 764 N N . LEU A 1 101 ? -4.202 -8.621 13.781 1.00 94.75 101 LEU A N 1
ATOM 765 C CA . LEU A 1 101 ? -4.137 -9.210 15.124 1.00 94.75 101 LEU A CA 1
ATOM 766 C C . LEU A 1 101 ? -3.019 -10.250 15.271 1.00 94.75 101 LEU A C 1
ATOM 768 O O . LEU A 1 101 ? -2.501 -10.435 16.370 1.00 94.75 101 LEU A O 1
ATOM 772 N N . LYS A 1 102 ? -2.609 -10.901 14.175 1.00 93.81 102 LYS A N 1
ATOM 773 C CA . LYS A 1 102 ? -1.475 -11.837 14.178 1.00 93.81 102 LYS A CA 1
ATOM 774 C C . LYS A 1 102 ? -0.129 -11.111 14.214 1.00 93.81 102 LYS A C 1
ATOM 776 O O . LYS A 1 102 ? 0.823 -11.636 14.780 1.00 93.81 102 LYS A O 1
ATOM 781 N N . ASN A 1 103 ? -0.034 -9.929 13.595 1.00 93.25 103 ASN A N 1
ATOM 782 C CA . ASN A 1 103 ? 1.227 -9.213 13.380 1.00 93.25 103 ASN A CA 1
ATOM 783 C C . ASN A 1 103 ? 1.068 -7.676 13.459 1.00 93.25 103 ASN A C 1
ATOM 785 O O . ASN A 1 103 ? 1.418 -6.978 12.500 1.00 93.25 103 ASN A O 1
ATOM 789 N N . PRO A 1 104 ? 0.587 -7.109 14.582 1.00 94.38 104 PRO A N 1
ATOM 790 C CA . PRO A 1 104 ? 0.149 -5.709 14.633 1.00 94.38 104 PRO A CA 1
ATOM 791 C C . PRO A 1 104 ? 1.295 -4.724 14.372 1.00 94.38 104 PRO A C 1
ATOM 793 O O . PRO A 1 104 ? 1.138 -3.749 13.635 1.00 94.38 104 PRO A O 1
ATOM 796 N N . GLU A 1 105 ? 2.482 -5.007 14.915 1.00 94.00 105 GLU A N 1
ATOM 797 C CA . GLU A 1 105 ? 3.670 -4.173 14.711 1.00 94.00 105 GLU A CA 1
ATOM 798 C C . GLU A 1 105 ? 4.136 -4.168 13.253 1.00 94.00 105 GLU A C 1
ATOM 800 O O . GLU A 1 105 ? 4.473 -3.110 12.714 1.00 94.00 105 GLU A O 1
ATOM 805 N N . HIS A 1 106 ? 4.135 -5.335 12.601 1.00 94.81 106 HIS A N 1
ATOM 806 C CA . HIS A 1 106 ? 4.603 -5.463 11.226 1.00 94.81 106 HIS A CA 1
ATOM 807 C C . HIS A 1 106 ? 3.609 -4.850 10.237 1.00 94.81 106 HIS A C 1
ATOM 809 O O . HIS A 1 106 ? 4.031 -4.086 9.373 1.00 94.81 106 HIS A O 1
ATOM 815 N N . ILE A 1 107 ? 2.302 -5.096 10.394 1.00 96.25 107 ILE A N 1
ATOM 816 C CA . ILE A 1 107 ? 1.274 -4.481 9.539 1.00 96.25 107 ILE A CA 1
ATOM 817 C C . ILE A 1 107 ? 1.252 -2.965 9.732 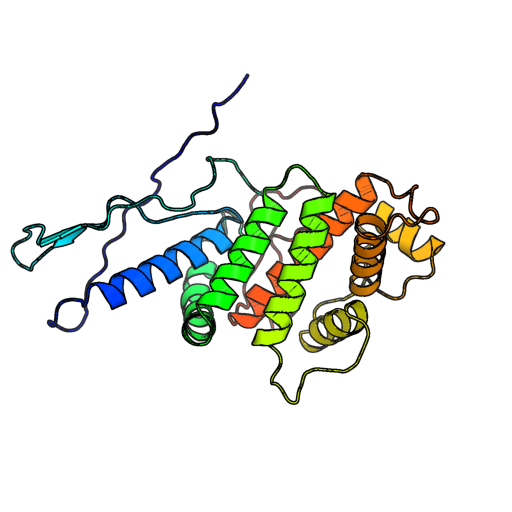1.00 96.25 107 ILE A C 1
ATOM 819 O O . ILE A 1 107 ? 1.296 -2.220 8.754 1.00 96.25 107 ILE A O 1
ATOM 823 N N . GLY A 1 108 ? 1.308 -2.490 10.981 1.00 95.75 108 GLY A N 1
ATOM 824 C CA . GLY A 1 108 ? 1.442 -1.062 11.262 1.00 95.75 108 GLY A CA 1
ATOM 825 C C . GLY A 1 108 ? 2.697 -0.452 10.626 1.00 95.75 108 GLY A C 1
ATOM 826 O O . GLY A 1 108 ? 2.655 0.669 10.122 1.00 95.75 108 GLY A O 1
ATOM 827 N N . ARG A 1 109 ? 3.822 -1.180 10.611 1.00 96.44 109 ARG A N 1
ATOM 828 C CA . ARG A 1 109 ? 5.056 -0.742 9.942 1.00 96.44 109 ARG A CA 1
ATOM 829 C C . ARG A 1 109 ? 4.911 -0.706 8.420 1.00 96.44 109 ARG A C 1
ATOM 831 O O . ARG A 1 109 ? 5.350 0.274 7.830 1.00 96.44 109 ARG A O 1
ATOM 838 N N . ILE A 1 110 ? 4.314 -1.722 7.802 1.00 97.25 110 ILE A N 1
ATOM 839 C CA . ILE A 1 110 ? 4.115 -1.780 6.346 1.00 97.25 110 ILE A CA 1
ATOM 840 C C . ILE A 1 110 ? 3.250 -0.613 5.881 1.00 97.25 110 ILE A C 1
ATOM 842 O O . ILE A 1 110 ? 3.652 0.096 4.966 1.00 97.25 110 ILE A O 1
ATOM 846 N N . VAL A 1 111 ? 2.128 -0.344 6.557 1.00 97.25 111 VAL A N 1
ATOM 847 C CA . VAL A 1 111 ? 1.256 0.789 6.205 1.00 97.25 111 VAL A CA 1
ATOM 848 C C . VAL A 1 111 ? 1.976 2.128 6.373 1.00 97.25 111 VAL A C 1
ATOM 850 O O . VAL A 1 111 ? 1.837 3.006 5.529 1.00 97.25 111 VAL A O 1
ATOM 853 N N . ARG A 1 112 ? 2.803 2.295 7.416 1.00 96.56 112 ARG A N 1
ATOM 854 C CA . ARG A 1 112 ? 3.627 3.509 7.550 1.00 96.56 112 ARG A CA 1
ATOM 855 C C . ARG A 1 112 ? 4.623 3.659 6.403 1.00 96.56 112 ARG A C 1
ATOM 857 O O . ARG A 1 112 ? 4.738 4.753 5.873 1.00 96.56 112 ARG A O 1
ATOM 864 N N . LEU A 1 113 ? 5.317 2.588 6.012 1.00 97.25 113 LEU A N 1
ATOM 865 C CA . LEU A 1 113 ? 6.258 2.614 4.885 1.00 97.25 113 LEU A CA 1
ATOM 866 C C . LEU A 1 113 ? 5.545 2.921 3.561 1.00 97.25 113 LEU A C 1
ATOM 868 O O . LEU A 1 113 ? 6.030 3.752 2.800 1.00 97.25 113 LEU A O 1
ATOM 872 N N . TYR A 1 114 ? 4.380 2.310 3.333 1.00 97.31 114 TYR A N 1
ATOM 873 C CA . TYR A 1 114 ? 3.503 2.593 2.197 1.00 97.31 114 TYR A CA 1
ATOM 874 C C . TYR A 1 114 ? 3.109 4.075 2.153 1.00 97.31 114 TYR A C 1
ATOM 876 O O . TYR A 1 114 ? 3.369 4.746 1.158 1.00 97.31 114 TYR A O 1
ATOM 884 N N . ASN A 1 115 ? 2.580 4.622 3.250 1.00 96.12 115 ASN A N 1
ATOM 885 C CA . ASN A 1 115 ? 2.176 6.027 3.312 1.00 96.12 115 ASN A CA 1
ATOM 886 C C . ASN A 1 115 ? 3.364 6.973 3.145 1.00 96.12 115 ASN A C 1
ATOM 888 O O . ASN A 1 115 ? 3.281 7.929 2.384 1.00 96.12 115 ASN A O 1
ATOM 892 N N . SER A 1 116 ? 4.489 6.694 3.810 1.00 95.12 116 SER A N 1
ATOM 893 C CA . SER A 1 116 ? 5.705 7.497 3.668 1.00 95.12 116 SER A CA 1
ATOM 894 C C . SER A 1 116 ? 6.248 7.466 2.246 1.00 95.12 116 SER A C 1
ATOM 896 O O . SER A 1 116 ? 6.768 8.479 1.801 1.00 95.12 116 SER A O 1
ATOM 898 N N . SER A 1 117 ? 6.128 6.345 1.534 1.00 95.25 117 SER A N 1
ATOM 899 C CA . SER A 1 117 ? 6.488 6.249 0.119 1.00 95.25 117 SER A CA 1
ATOM 900 C C . SER A 1 117 ? 5.513 7.028 -0.765 1.00 95.25 117 SER A C 1
ATOM 902 O O . SER A 1 117 ? 5.926 7.801 -1.627 1.00 95.25 117 SER A O 1
ATOM 904 N N . ASN A 1 118 ? 4.211 6.890 -0.524 1.00 94.75 118 ASN A N 1
ATOM 905 C CA . ASN A 1 118 ? 3.184 7.567 -1.306 1.00 94.75 118 ASN A CA 1
ATOM 906 C C . ASN A 1 118 ? 3.288 9.096 -1.175 1.00 94.75 118 ASN A C 1
ATOM 908 O O . ASN A 1 118 ? 3.308 9.804 -2.181 1.00 94.75 118 ASN A O 1
ATOM 912 N N . GLU A 1 119 ? 3.450 9.592 0.052 1.00 91.81 119 GLU A N 1
ATOM 913 C CA . GLU A 1 119 ? 3.507 11.019 0.380 1.00 91.81 119 GLU A CA 1
ATOM 914 C C . GLU A 1 119 ? 4.841 11.694 0.041 1.00 91.81 119 GLU A C 1
ATOM 916 O O . GLU A 1 119 ? 4.876 12.923 -0.029 1.00 91.81 119 GLU A O 1
ATOM 921 N N . ASN A 1 120 ? 5.933 10.937 -0.129 1.00 87.06 120 ASN A N 1
ATOM 922 C CA . ASN A 1 120 ? 7.258 11.530 -0.300 1.00 87.06 120 ASN A CA 1
ATOM 923 C C . ASN A 1 120 ? 7.363 12.316 -1.610 1.00 87.06 120 ASN A C 1
ATOM 925 O O . ASN A 1 120 ? 7.069 11.783 -2.687 1.00 87.06 120 ASN A O 1
ATOM 929 N N . ASP A 1 121 ? 7.894 13.533 -1.520 1.00 85.12 121 ASP A N 1
ATOM 930 C CA . ASP A 1 121 ? 8.268 14.321 -2.693 1.00 85.12 121 ASP A CA 1
ATOM 931 C C . ASP A 1 121 ? 9.551 13.769 -3.354 1.00 85.12 121 ASP A C 1
ATOM 933 O O . ASP A 1 121 ? 9.747 13.934 -4.556 1.00 85.12 121 ASP A O 1
ATOM 937 N N . SER A 1 122 ? 10.412 13.064 -2.603 1.00 91.75 122 SER A N 1
ATOM 938 C CA . SER A 1 122 ? 11.559 12.334 -3.154 1.00 91.75 122 SER A CA 1
ATOM 939 C C . SER A 1 122 ? 11.122 10.968 -3.681 1.00 91.75 122 SER A C 1
ATOM 941 O O . SER A 1 122 ? 10.775 10.050 -2.926 1.00 91.75 122 SER A O 1
ATOM 943 N N . VAL A 1 123 ? 11.155 10.829 -5.005 1.00 91.75 123 VAL A N 1
ATOM 944 C CA . VAL A 1 123 ? 10.824 9.581 -5.700 1.00 91.75 123 VAL A CA 1
ATOM 945 C C . VAL A 1 123 ? 11.811 8.473 -5.321 1.00 91.75 123 VAL A C 1
ATOM 947 O O . VAL A 1 123 ? 11.383 7.371 -4.987 1.00 91.75 123 VAL A O 1
ATOM 950 N N . ASP A 1 124 ? 13.098 8.797 -5.229 1.00 91.62 124 ASP A N 1
ATOM 951 C CA . ASP A 1 124 ? 14.173 7.873 -4.859 1.00 91.62 124 ASP A CA 1
ATOM 952 C C . ASP A 1 124 ? 13.919 7.217 -3.495 1.00 91.62 124 ASP A C 1
ATOM 954 O O . ASP A 1 124 ? 13.920 5.990 -3.352 1.00 91.62 124 ASP A O 1
ATOM 958 N N . LEU A 1 125 ? 13.616 8.036 -2.479 1.00 93.62 125 LEU A N 1
ATOM 959 C CA . LEU A 1 125 ? 13.275 7.539 -1.147 1.00 93.62 125 LEU A CA 1
ATOM 960 C C . LEU A 1 125 ? 11.994 6.703 -1.172 1.00 93.62 125 LEU A C 1
ATOM 962 O O . LEU A 1 125 ? 11.904 5.714 -0.448 1.00 93.62 125 LEU A O 1
ATOM 966 N N . SER A 1 126 ? 11.020 7.061 -2.012 1.00 95.31 126 SER A N 1
ATOM 967 C CA . SER A 1 126 ? 9.783 6.287 -2.168 1.00 95.31 126 SER A CA 1
ATOM 968 C C . SER A 1 126 ? 10.076 4.865 -2.663 1.00 95.31 126 SER A C 1
ATOM 970 O O . SER A 1 126 ? 9.586 3.892 -2.091 1.00 95.31 126 SER A O 1
ATOM 972 N N . ILE A 1 127 ? 10.937 4.725 -3.676 1.00 95.44 127 ILE A N 1
ATOM 973 C CA . ILE A 1 127 ? 11.334 3.424 -4.236 1.00 95.44 127 ILE A CA 1
ATOM 974 C C . ILE A 1 127 ? 12.030 2.565 -3.171 1.00 95.44 127 ILE A C 1
ATOM 976 O O . ILE A 1 127 ? 11.690 1.394 -2.990 1.00 95.44 127 ILE A O 1
ATOM 980 N N . ILE A 1 128 ? 12.950 3.154 -2.404 1.00 95.62 128 ILE A N 1
ATOM 981 C CA . ILE A 1 128 ? 13.642 2.453 -1.313 1.00 95.62 128 ILE A CA 1
ATOM 982 C C . ILE A 1 128 ? 12.644 1.997 -0.235 1.00 95.62 128 ILE A C 1
ATOM 984 O O . ILE A 1 128 ? 12.701 0.854 0.225 1.00 95.62 128 ILE A O 1
ATOM 988 N N . LEU A 1 129 ? 11.704 2.862 0.160 1.00 96.88 129 LEU A N 1
ATOM 989 C CA . LEU A 1 129 ? 10.684 2.541 1.163 1.00 96.88 129 LEU A CA 1
ATOM 990 C C . LEU A 1 129 ? 9.720 1.442 0.688 1.00 96.88 129 LEU A C 1
ATOM 992 O O . LEU A 1 129 ? 9.383 0.569 1.492 1.00 96.88 129 LEU A O 1
ATOM 996 N N . ASN A 1 130 ? 9.338 1.431 -0.595 1.00 94.62 130 ASN A N 1
ATOM 997 C CA . ASN A 1 130 ? 8.548 0.348 -1.197 1.00 94.62 130 ASN A CA 1
ATOM 998 C C . ASN A 1 130 ? 9.258 -0.997 -1.036 1.00 94.62 130 ASN A C 1
ATOM 1000 O O . ASN A 1 130 ? 8.656 -1.966 -0.576 1.00 94.62 130 ASN A O 1
ATOM 1004 N N . GLN A 1 131 ? 10.558 -1.043 -1.337 1.00 93.25 131 GLN A N 1
ATOM 1005 C CA . GLN A 1 131 ? 11.342 -2.268 -1.211 1.00 93.25 131 GLN A CA 1
ATOM 1006 C C . GLN A 1 131 ? 11.389 -2.784 0.234 1.00 93.25 131 GLN A C 1
ATOM 1008 O O . GLN A 1 131 ? 11.199 -3.977 0.476 1.00 93.25 131 GLN A O 1
ATOM 1013 N N . ILE A 1 132 ? 11.576 -1.891 1.210 1.00 95.06 132 ILE A N 1
ATOM 1014 C CA . ILE A 1 132 ? 11.547 -2.267 2.631 1.00 95.06 132 ILE A CA 1
ATOM 1015 C C . ILE A 1 132 ? 10.155 -2.794 3.013 1.00 95.06 132 ILE A C 1
ATOM 1017 O O . ILE A 1 132 ? 10.053 -3.773 3.753 1.00 95.06 132 ILE A O 1
ATOM 1021 N N . ALA A 1 133 ? 9.082 -2.170 2.518 1.00 95.88 133 ALA A N 1
ATOM 1022 C CA . ALA A 1 133 ? 7.718 -2.620 2.777 1.00 95.88 133 ALA A CA 1
ATOM 1023 C C . ALA A 1 133 ? 7.472 -4.033 2.229 1.00 95.88 133 ALA A C 1
ATOM 1025 O O . ALA A 1 133 ? 6.941 -4.866 2.965 1.00 95.88 133 ALA A O 1
ATOM 1026 N N . PHE A 1 134 ? 7.930 -4.333 1.006 1.00 92.75 134 PHE A N 1
ATOM 1027 C CA . PHE A 1 134 ? 7.877 -5.689 0.455 1.00 92.75 134 PHE A CA 1
ATOM 1028 C C . PHE A 1 134 ? 8.607 -6.681 1.349 1.00 92.75 134 PHE A C 1
ATOM 1030 O O . PHE A 1 134 ? 8.026 -7.685 1.737 1.00 92.75 134 PHE A O 1
ATOM 1037 N N . GLU A 1 135 ? 9.851 -6.407 1.741 1.00 90.12 135 GLU A N 1
ATOM 1038 C CA . GLU A 1 135 ? 10.641 -7.341 2.554 1.00 90.12 135 GLU A CA 1
ATOM 1039 C C . GLU A 1 135 ? 9.983 -7.659 3.909 1.00 90.12 135 GLU A C 1
ATOM 1041 O O . GLU A 1 135 ? 9.987 -8.812 4.361 1.00 90.12 135 GLU A O 1
ATOM 1046 N N . VAL A 1 136 ? 9.363 -6.656 4.540 1.00 91.81 136 VAL A N 1
ATOM 1047 C CA . VAL A 1 136 ? 8.590 -6.851 5.772 1.00 91.81 136 VAL A CA 1
ATOM 1048 C C . VAL A 1 136 ? 7.318 -7.656 5.490 1.00 91.81 136 VAL A C 1
ATOM 1050 O O . VAL A 1 136 ? 7.052 -8.615 6.212 1.00 91.81 136 VAL A O 1
ATOM 1053 N N . LEU A 1 137 ? 6.568 -7.331 4.433 1.00 90.25 137 LEU A N 1
ATOM 1054 C CA . LEU A 1 137 ? 5.341 -8.044 4.058 1.00 90.25 137 LEU A CA 1
ATOM 1055 C C . LEU A 1 137 ? 5.615 -9.512 3.713 1.00 90.25 137 LEU A C 1
ATOM 1057 O O . LEU A 1 137 ? 4.937 -10.395 4.233 1.00 90.25 137 LEU A O 1
ATOM 1061 N N . MET A 1 138 ? 6.673 -9.793 2.950 1.00 85.00 138 MET A N 1
ATOM 1062 C CA . MET A 1 138 ? 7.135 -11.153 2.650 1.00 85.00 138 MET A CA 1
ATOM 1063 C C . MET A 1 138 ? 7.389 -11.964 3.919 1.00 85.00 138 MET A C 1
ATOM 1065 O O . MET A 1 138 ? 7.164 -13.168 3.936 1.00 85.00 138 MET A O 1
ATOM 1069 N N . THR A 1 139 ? 7.884 -11.327 4.981 1.00 84.12 139 THR A N 1
ATOM 1070 C CA . THR A 1 139 ? 8.168 -12.012 6.248 1.00 84.12 139 THR A CA 1
ATOM 1071 C C . THR A 1 139 ? 6.888 -12.430 6.974 1.00 84.12 139 THR A C 1
ATOM 1073 O O . THR A 1 139 ? 6.911 -13.417 7.703 1.00 84.12 139 THR A O 1
ATOM 1076 N N . ILE A 1 140 ? 5.786 -11.703 6.767 1.00 85.19 140 ILE A N 1
ATOM 1077 C CA . ILE A 1 140 ? 4.472 -12.024 7.336 1.00 85.19 140 ILE A CA 1
ATOM 1078 C C . ILE A 1 140 ? 3.739 -13.055 6.476 1.00 85.19 140 ILE A C 1
ATOM 1080 O O . ILE A 1 140 ? 3.129 -13.974 7.014 1.00 85.19 140 ILE A O 1
ATOM 1084 N N . LEU A 1 141 ? 3.774 -12.888 5.150 1.00 77.75 141 LEU A N 1
ATOM 1085 C CA . LEU A 1 141 ? 3.035 -13.741 4.216 1.00 77.75 141 LEU A CA 1
ATOM 1086 C C . LEU A 1 141 ? 3.717 -15.094 3.978 1.00 77.75 141 LEU A C 1
ATOM 1088 O O . LEU A 1 141 ? 3.047 -16.063 3.632 1.00 77.75 141 LEU A O 1
ATOM 1092 N N . MET A 1 142 ? 5.037 -15.187 4.163 1.00 71.56 142 MET A N 1
ATOM 1093 C CA . MET A 1 142 ? 5.768 -16.446 4.036 1.00 71.56 142 MET A CA 1
ATOM 1094 C C . MET A 1 142 ? 6.061 -17.070 5.399 1.00 71.56 142 MET A C 1
ATOM 1096 O O . MET A 1 142 ? 6.790 -16.503 6.214 1.00 71.56 142 MET A O 1
ATOM 1100 N N . ASP A 1 143 ? 5.629 -18.317 5.588 1.00 60.19 143 ASP A N 1
ATOM 1101 C CA . ASP A 1 143 ? 6.101 -19.149 6.694 1.00 60.19 143 ASP A CA 1
ATOM 1102 C C . ASP A 1 143 ? 7.635 -19.291 6.684 1.00 60.19 143 ASP A C 1
ATOM 1104 O O . ASP A 1 143 ? 8.286 -19.269 5.637 1.00 60.19 143 ASP A O 1
ATOM 1108 N N . ALA A 1 144 ? 8.239 -19.551 7.849 1.00 52.94 144 ALA A N 1
ATOM 1109 C CA . ALA A 1 144 ? 9.689 -19.755 7.980 1.00 52.94 144 ALA A CA 1
ATOM 1110 C C . ALA A 1 144 ? 10.246 -20.867 7.060 1.00 52.94 144 ALA A C 1
ATOM 1112 O O . ALA A 1 144 ? 11.407 -20.807 6.657 1.00 52.94 144 ALA A O 1
ATOM 1113 N N . LYS A 1 145 ? 9.415 -21.858 6.700 1.00 46.97 145 LYS A N 1
ATOM 1114 C CA . LYS A 1 145 ? 9.737 -22.934 5.742 1.00 46.97 145 LYS A CA 1
ATOM 1115 C C . LYS A 1 145 ? 9.517 -22.535 4.276 1.00 46.97 145 LYS A C 1
ATOM 1117 O O . LYS A 1 145 ? 10.073 -23.173 3.390 1.00 46.97 145 LYS A O 1
ATOM 1122 N N . GLY A 1 146 ? 8.718 -21.497 4.041 1.00 52.56 146 GLY A N 1
ATOM 1123 C CA . GLY A 1 146 ? 8.397 -20.920 2.739 1.00 52.56 146 GLY A CA 1
ATOM 1124 C C . GLY A 1 146 ? 9.271 -19.726 2.358 1.00 52.56 146 GLY A C 1
ATOM 1125 O O . GLY A 1 146 ? 9.058 -19.168 1.288 1.00 52.56 146 GLY A O 1
ATOM 1126 N N . ARG A 1 147 ? 10.265 -19.334 3.176 1.00 57.91 147 ARG A N 1
ATOM 1127 C CA . ARG A 1 147 ? 11.288 -18.355 2.769 1.00 57.91 147 ARG A CA 1
ATOM 1128 C C . ARG A 1 147 ? 12.066 -18.907 1.580 1.00 57.91 147 ARG A C 1
ATOM 1130 O O . ARG A 1 147 ? 13.031 -19.656 1.739 1.00 57.91 147 ARG A O 1
ATOM 1137 N N . ARG A 1 148 ? 11.615 -18.551 0.381 1.00 61.00 148 ARG A N 1
ATOM 1138 C CA . ARG A 1 148 ? 12.235 -18.982 -0.868 1.00 61.00 148 ARG A CA 1
ATOM 1139 C C . ARG A 1 148 ? 13.633 -18.379 -0.973 1.00 61.00 148 ARG A C 1
ATOM 1141 O O . ARG A 1 148 ? 13.843 -17.204 -0.670 1.00 61.00 148 ARG A O 1
ATOM 1148 N N . LYS A 1 149 ? 14.598 -19.219 -1.350 1.00 63.34 149 LYS A N 1
ATOM 1149 C CA . LYS A 1 149 ? 15.950 -18.783 -1.709 1.00 63.34 149 LYS A CA 1
ATOM 1150 C C . LYS A 1 149 ? 15.870 -18.120 -3.082 1.00 63.34 149 LYS A C 1
ATOM 1152 O O . LYS A 1 149 ? 15.240 -18.680 -3.966 1.00 63.34 149 LYS A O 1
ATOM 1157 N N . GLY A 1 150 ? 16.509 -16.971 -3.254 1.00 72.56 150 GLY A N 1
ATOM 1158 C CA . GLY A 1 150 ? 16.501 -16.242 -4.522 1.00 72.56 150 GLY A CA 1
ATOM 1159 C C . GLY A 1 150 ? 16.769 -14.758 -4.316 1.00 72.56 150 GLY A C 1
ATOM 1160 O O . GLY A 1 150 ? 16.724 -14.268 -3.182 1.00 72.56 150 GLY A O 1
ATOM 1161 N N . ALA A 1 151 ? 17.060 -14.056 -5.410 1.00 84.00 151 ALA A N 1
ATOM 1162 C CA . ALA A 1 151 ? 17.185 -12.605 -5.401 1.00 84.00 151 ALA A CA 1
ATOM 1163 C C . ALA A 1 151 ? 15.849 -11.953 -4.976 1.00 84.00 151 ALA A C 1
ATOM 1165 O O . ALA A 1 151 ? 14.787 -12.538 -5.210 1.00 84.00 151 ALA A O 1
ATOM 1166 N N . PRO A 1 152 ? 15.864 -10.761 -4.348 1.00 84.25 152 PRO A N 1
ATOM 1167 C CA . PRO A 1 152 ? 14.642 -10.091 -3.904 1.00 84.25 152 PRO A CA 1
ATOM 1168 C C . PRO A 1 152 ? 13.580 -9.940 -5.004 1.00 84.25 152 PRO A C 1
ATOM 1170 O O . PRO A 1 152 ? 12.408 -10.191 -4.731 1.00 84.25 152 PRO A O 1
ATOM 1173 N N . GLY A 1 153 ? 13.990 -9.613 -6.236 1.00 87.19 153 GLY A N 1
ATOM 1174 C CA . GLY A 1 153 ? 13.083 -9.442 -7.375 1.00 87.19 153 GLY A CA 1
ATOM 1175 C C . GLY A 1 153 ? 12.336 -10.728 -7.720 1.00 87.19 153 GLY A C 1
ATOM 1176 O O . GLY A 1 153 ? 11.114 -10.720 -7.810 1.00 87.19 153 GLY A O 1
ATOM 1177 N N . GLU A 1 154 ? 13.044 -11.857 -7.799 1.00 89.75 154 GLU A N 1
ATOM 1178 C CA . GLU A 1 154 ? 12.434 -13.168 -8.068 1.00 89.75 154 GLU A CA 1
ATOM 1179 C C . GLU A 1 154 ? 11.419 -13.563 -6.996 1.00 89.75 154 GLU A C 1
ATOM 1181 O O . GLU A 1 154 ? 10.322 -14.023 -7.295 1.00 89.75 154 GLU A O 1
ATOM 1186 N N . ARG A 1 155 ? 11.737 -13.317 -5.722 1.00 87.06 155 ARG A N 1
ATOM 1187 C CA . ARG A 1 155 ? 10.827 -13.651 -4.618 1.00 87.06 155 ARG A CA 1
ATOM 1188 C C . ARG A 1 155 ? 9.521 -12.862 -4.682 1.00 87.06 155 ARG A C 1
ATOM 1190 O O . ARG A 1 155 ? 8.472 -13.410 -4.347 1.00 87.06 155 ARG A O 1
ATOM 1197 N N . ILE A 1 156 ? 9.594 -11.589 -5.072 1.00 90.12 156 ILE A N 1
ATOM 1198 C CA . ILE A 1 156 ? 8.412 -10.742 -5.255 1.00 90.12 156 ILE A CA 1
ATOM 1199 C C . ILE A 1 156 ? 7.632 -11.218 -6.485 1.00 90.12 156 ILE A C 1
ATOM 1201 O O . ILE A 1 156 ? 6.431 -11.453 -6.381 1.00 90.12 156 ILE A O 1
ATOM 1205 N N . ALA A 1 157 ? 8.307 -11.440 -7.615 1.00 92.06 157 ALA A N 1
ATOM 1206 C CA . ALA A 1 157 ? 7.691 -11.906 -8.855 1.00 92.06 157 ALA A CA 1
ATOM 1207 C C . ALA A 1 157 ? 6.950 -13.232 -8.687 1.00 92.06 157 ALA A C 1
ATOM 1209 O O . ALA A 1 157 ? 5.810 -13.370 -9.123 1.00 92.06 157 ALA A O 1
ATOM 1210 N N . GLU A 1 158 ? 7.568 -14.198 -8.017 1.00 88.94 158 GLU A N 1
ATOM 1211 C CA . GLU A 1 158 ? 6.950 -15.487 -7.748 1.00 88.94 158 GLU A CA 1
ATOM 1212 C C . GLU A 1 158 ? 5.713 -15.391 -6.847 1.00 88.94 158 GLU A C 1
ATOM 1214 O O . GLU A 1 158 ? 4.775 -16.174 -7.003 1.00 88.94 158 GLU A O 1
ATOM 1219 N N . MET A 1 159 ? 5.714 -14.466 -5.885 1.00 88.25 159 MET A N 1
ATOM 1220 C CA . MET A 1 159 ? 4.552 -14.232 -5.035 1.00 88.25 159 MET A CA 1
ATOM 1221 C C . MET A 1 159 ? 3.418 -13.600 -5.836 1.00 88.25 159 MET A C 1
ATOM 1223 O O . MET A 1 159 ? 2.307 -14.109 -5.766 1.00 88.25 159 MET A O 1
ATOM 1227 N N . LEU A 1 160 ? 3.695 -12.555 -6.621 1.00 92.75 160 LEU A N 1
ATOM 1228 C CA . LEU A 1 160 ? 2.694 -11.920 -7.485 1.00 92.75 160 LEU A CA 1
ATOM 1229 C C . LEU A 1 160 ? 2.030 -12.956 -8.401 1.00 92.75 160 LEU A C 1
ATOM 1231 O O . LEU A 1 160 ? 0.811 -13.098 -8.375 1.00 92.75 160 LEU A O 1
ATOM 1235 N N . MET A 1 161 ? 2.832 -13.783 -9.080 1.00 92.12 161 MET A N 1
ATOM 1236 C CA . MET A 1 161 ? 2.318 -14.859 -9.935 1.00 92.12 161 MET A CA 1
ATOM 1237 C C . MET A 1 161 ? 1.464 -15.877 -9.173 1.00 92.12 161 MET A C 1
ATOM 1239 O O . MET A 1 161 ? 0.465 -16.354 -9.700 1.00 92.12 161 MET A O 1
ATOM 1243 N N . SER A 1 162 ? 1.831 -16.221 -7.932 1.00 89.31 162 SER A N 1
ATOM 1244 C CA . SER A 1 162 ? 1.038 -17.159 -7.122 1.00 89.31 162 SER A CA 1
ATOM 1245 C C . SER A 1 162 ? -0.336 -16.621 -6.714 1.00 89.31 162 SER A C 1
ATOM 1247 O O . SER A 1 162 ? -1.180 -17.405 -6.291 1.00 89.31 162 SER A O 1
ATOM 1249 N N . LEU A 1 163 ? -0.536 -15.306 -6.837 1.00 90.19 163 LEU A N 1
ATOM 1250 C CA . LEU A 1 163 ? -1.775 -14.593 -6.537 1.00 90.19 163 LEU A CA 1
ATOM 1251 C C . LEU A 1 163 ? -2.470 -14.083 -7.809 1.00 90.19 163 LEU A C 1
ATOM 1253 O O . LEU A 1 163 ? -3.329 -13.213 -7.721 1.00 90.19 163 LEU A O 1
ATOM 1257 N N . GLU A 1 164 ? -2.066 -14.585 -8.982 1.00 91.62 164 GLU A N 1
ATOM 1258 C CA . GLU A 1 164 ? -2.605 -14.183 -10.292 1.00 91.62 164 GLU A CA 1
ATOM 1259 C C . GLU A 1 164 ? -2.399 -12.687 -10.611 1.00 91.62 164 GLU A C 1
ATOM 1261 O O . GLU A 1 164 ? -3.063 -12.123 -11.476 1.00 91.62 164 GLU A O 1
ATOM 1266 N N . ILE A 1 165 ? -1.436 -12.038 -9.947 1.00 93.75 165 ILE A N 1
ATOM 1267 C CA . ILE A 1 165 ? -1.030 -10.664 -10.243 1.00 93.75 165 ILE A CA 1
ATOM 1268 C C . ILE A 1 165 ? 0.069 -10.707 -11.306 1.00 93.75 165 ILE A C 1
ATOM 1270 O O . ILE A 1 165 ? 1.109 -11.348 -11.118 1.00 93.75 165 ILE A O 1
ATOM 1274 N N . GLU A 1 166 ? -0.144 -10.000 -12.415 1.00 93.38 166 GLU A N 1
ATOM 1275 C CA . GLU A 1 166 ? 0.870 -9.837 -13.455 1.00 93.38 166 GLU A CA 1
ATOM 1276 C C . GLU A 1 166 ? 2.134 -9.196 -12.876 1.00 93.38 166 GLU A C 1
ATOM 1278 O O . GLU A 1 166 ? 2.064 -8.210 -12.151 1.00 93.38 166 GLU A O 1
ATOM 1283 N N . ASN A 1 167 ? 3.301 -9.757 -13.186 1.00 93.81 167 ASN A N 1
ATOM 1284 C CA . ASN A 1 167 ? 4.591 -9.274 -12.688 1.00 93.81 167 ASN A CA 1
ATOM 1285 C C . ASN A 1 167 ? 5.407 -8.535 -13.762 1.00 93.81 167 ASN A C 1
ATOM 1287 O O . ASN A 1 167 ? 6.592 -8.271 -13.560 1.00 93.81 167 ASN A O 1
ATOM 1291 N N . VAL A 1 168 ? 4.808 -8.228 -14.911 1.00 94.81 168 VAL A N 1
ATOM 1292 C CA . VAL A 1 168 ? 5.464 -7.522 -16.017 1.00 94.81 168 VAL A CA 1
ATOM 1293 C C . VAL A 1 168 ? 5.375 -6.008 -15.830 1.00 94.81 168 VAL A C 1
ATOM 1295 O O . VAL A 1 168 ? 4.564 -5.508 -15.053 1.00 94.81 168 VAL A O 1
ATOM 1298 N N . VAL A 1 169 ? 6.234 -5.258 -16.522 1.00 95.38 169 VAL A N 1
ATOM 1299 C CA . VAL A 1 169 ? 6.068 -3.801 -16.607 1.00 95.38 169 VAL A CA 1
ATOM 1300 C C . VAL A 1 169 ? 4.892 -3.512 -17.551 1.00 95.38 169 VAL A C 1
ATOM 1302 O O . VAL A 1 169 ? 4.906 -4.028 -18.667 1.00 95.38 169 VAL A O 1
ATOM 1305 N N . PRO A 1 170 ? 3.885 -2.725 -17.133 1.00 93.69 170 PRO A N 1
ATOM 1306 C CA . PRO A 1 170 ? 2.731 -2.413 -17.972 1.00 93.69 170 PRO A CA 1
ATOM 1307 C C . PRO A 1 170 ? 3.098 -1.599 -19.214 1.00 93.69 170 PRO A C 1
ATOM 1309 O O . PRO A 1 170 ? 3.956 -0.720 -19.151 1.00 93.69 170 PRO A O 1
ATOM 1312 N N . ASP A 1 171 ? 2.348 -1.803 -20.300 1.00 92.06 171 ASP A N 1
ATOM 1313 C CA . ASP A 1 171 ? 2.494 -1.066 -21.567 1.00 92.06 171 ASP A CA 1
ATOM 1314 C C . ASP A 1 171 ? 2.327 0.457 -21.426 1.00 92.06 171 ASP A C 1
ATOM 1316 O O . ASP A 1 171 ? 2.739 1.209 -22.302 1.00 92.06 171 ASP A O 1
ATOM 1320 N N . SER A 1 172 ? 1.719 0.933 -20.335 1.00 91.69 172 SER A N 1
ATOM 1321 C CA . SER A 1 172 ? 1.560 2.361 -20.050 1.00 91.69 172 SER A CA 1
ATOM 1322 C C . SER A 1 172 ? 2.810 3.036 -19.472 1.00 91.69 172 SER A C 1
ATOM 1324 O O . SER A 1 172 ? 2.791 4.257 -19.310 1.00 91.69 172 SER A O 1
ATOM 1326 N N . PHE A 1 173 ? 3.858 2.279 -19.126 1.00 95.31 173 PHE A N 1
ATOM 1327 C CA . PHE A 1 173 ? 5.089 2.772 -18.492 1.00 95.31 173 PHE A CA 1
ATOM 1328 C C . PHE A 1 173 ? 6.262 2.754 -19.482 1.00 95.31 173 PHE A C 1
ATOM 1330 O O . PHE A 1 173 ? 7.164 1.914 -19.414 1.00 95.31 173 PHE A O 1
ATOM 1337 N N . ASP A 1 174 ? 6.220 3.687 -20.436 1.00 95.06 174 ASP A N 1
ATOM 1338 C CA . ASP A 1 174 ? 7.169 3.784 -21.549 1.00 95.06 174 ASP A CA 1
ATOM 1339 C C . ASP A 1 174 ? 8.626 3.924 -21.075 1.00 95.06 174 ASP A C 1
ATOM 1341 O O . ASP A 1 174 ? 9.535 3.327 -21.663 1.00 95.06 174 ASP A O 1
ATOM 1345 N N . ALA A 1 175 ? 8.871 4.707 -20.016 1.00 95.38 175 ALA A N 1
ATOM 1346 C CA . ALA A 1 175 ? 10.227 4.977 -19.544 1.00 95.38 175 ALA A CA 1
ATOM 1347 C C . ALA A 1 175 ? 10.847 3.746 -18.861 1.00 95.38 175 ALA A C 1
ATOM 1349 O O . ALA A 1 175 ? 12.019 3.439 -19.088 1.00 95.38 175 ALA A O 1
ATOM 1350 N N . LEU A 1 176 ? 10.065 2.993 -18.083 1.00 95.31 176 LEU A N 1
ATOM 1351 C CA . LEU A 1 176 ? 10.489 1.708 -17.532 1.00 95.31 176 LEU A CA 1
ATOM 1352 C C . LEU A 1 176 ? 10.684 0.653 -18.613 1.00 95.31 176 LEU A C 1
ATOM 1354 O O . LEU A 1 176 ? 11.666 -0.085 -18.555 1.00 95.31 176 LEU A O 1
ATOM 1358 N N . LEU A 1 177 ? 9.792 0.574 -19.602 1.00 96.00 177 LEU A N 1
ATOM 1359 C CA . LEU A 1 177 ? 9.935 -0.376 -20.706 1.00 96.00 177 LEU A CA 1
ATOM 1360 C C . LEU A 1 177 ? 11.210 -0.130 -21.518 1.00 96.00 177 LEU A C 1
ATOM 1362 O O . LEU A 1 177 ? 11.856 -1.086 -21.954 1.00 96.00 177 LEU A O 1
ATOM 1366 N N . ALA A 1 178 ? 11.609 1.134 -21.686 1.00 94.75 178 ALA A N 1
ATOM 1367 C CA . ALA A 1 178 ? 12.885 1.474 -22.305 1.00 94.75 178 ALA A CA 1
ATOM 1368 C C . ALA A 1 178 ? 14.072 0.882 -21.523 1.00 94.75 178 ALA A C 1
ATOM 1370 O O . ALA A 1 178 ? 14.929 0.248 -22.136 1.00 94.75 178 ALA A O 1
ATOM 1371 N N . LEU A 1 179 ? 14.078 1.001 -20.189 1.00 94.12 179 LEU A N 1
ATOM 1372 C CA . LEU A 1 179 ? 15.128 0.429 -19.335 1.00 94.12 179 LEU A CA 1
ATOM 1373 C C . LEU A 1 179 ? 15.123 -1.101 -19.336 1.00 94.12 179 LEU A C 1
ATOM 1375 O O . LEU A 1 179 ? 16.179 -1.721 -19.439 1.00 94.12 179 LEU A O 1
ATOM 1379 N N . VAL A 1 180 ? 13.937 -1.715 -19.266 1.00 94.81 180 VAL A N 1
ATOM 1380 C CA . VAL A 1 180 ? 13.769 -3.173 -19.374 1.00 94.81 180 VAL A CA 1
ATOM 1381 C C . VAL A 1 180 ? 14.436 -3.685 -20.648 1.00 94.81 180 VAL A C 1
ATOM 1383 O O . VAL A 1 180 ? 15.174 -4.665 -20.606 1.00 94.81 180 VAL A O 1
ATOM 1386 N N . LYS A 1 181 ? 14.216 -2.995 -21.772 1.00 94.00 181 LYS A N 1
ATOM 1387 C CA . LYS A 1 181 ? 14.803 -3.344 -23.067 1.00 94.00 181 LYS A CA 1
ATOM 1388 C C . LYS A 1 181 ? 16.304 -3.053 -23.146 1.00 94.00 181 LYS A C 1
ATOM 1390 O O . LYS A 1 181 ? 17.023 -3.813 -23.787 1.00 94.00 181 LYS A O 1
ATOM 1395 N N . GLU A 1 182 ? 16.762 -1.950 -22.563 1.00 93.06 182 GLU A N 1
ATOM 1396 C CA . GLU A 1 182 ? 18.173 -1.547 -22.563 1.00 93.06 182 GLU A CA 1
ATOM 1397 C C . GLU A 1 182 ? 19.049 -2.530 -21.780 1.00 93.06 182 GLU A C 1
ATOM 1399 O O . GLU A 1 182 ? 20.117 -2.914 -22.257 1.00 93.06 182 GLU A O 1
ATOM 1404 N N . HIS A 1 183 ? 18.574 -2.973 -20.615 1.00 91.69 183 HIS A N 1
ATOM 1405 C CA . HIS A 1 183 ? 19.339 -3.808 -19.688 1.00 91.69 183 HIS A CA 1
ATOM 1406 C C . HIS A 1 183 ? 18.930 -5.289 -19.679 1.00 91.69 183 HIS A C 1
ATOM 1408 O O . HIS A 1 183 ? 19.489 -6.063 -18.904 1.00 91.69 183 HIS A O 1
ATOM 1414 N N . ASP A 1 184 ? 17.975 -5.690 -20.526 1.00 92.81 184 ASP A N 1
ATOM 1415 C CA . ASP A 1 184 ? 17.443 -7.060 -20.605 1.00 92.81 184 ASP A CA 1
ATOM 1416 C C . ASP A 1 184 ? 16.907 -7.569 -19.249 1.00 92.81 184 ASP A C 1
ATOM 1418 O O . ASP A 1 184 ? 17.147 -8.699 -18.814 1.00 92.81 184 ASP A O 1
ATOM 1422 N N . TRP A 1 185 ? 16.197 -6.699 -18.523 1.00 93.81 185 TRP A N 1
ATOM 1423 C CA . TRP A 1 185 ? 15.620 -7.051 -17.226 1.00 93.81 185 TRP A CA 1
ATOM 1424 C C . TRP A 1 185 ? 14.388 -7.945 -17.386 1.00 93.81 185 TRP A C 1
ATOM 1426 O O . TRP A 1 185 ? 13.467 -7.654 -18.138 1.00 93.81 185 TRP A O 1
ATOM 1436 N N . ALA A 1 186 ? 14.353 -9.039 -16.628 1.00 91.94 186 ALA A N 1
ATOM 1437 C CA . ALA A 1 186 ? 13.387 -10.119 -16.839 1.00 91.94 186 ALA A CA 1
ATOM 1438 C C . ALA A 1 186 ? 11.906 -9.760 -16.585 1.00 91.94 186 ALA A C 1
ATOM 1440 O O . ALA A 1 186 ? 11.027 -10.263 -17.282 1.00 91.94 186 ALA A O 1
ATOM 1441 N N . HIS A 1 187 ? 11.608 -8.968 -15.552 1.00 93.75 187 HIS A N 1
ATOM 1442 C CA . HIS A 1 187 ? 10.238 -8.663 -15.114 1.00 93.75 187 HIS A CA 1
ATOM 1443 C C . HIS A 1 187 ? 10.204 -7.415 -14.223 1.00 93.75 187 HIS A C 1
ATOM 1445 O O . HIS A 1 187 ? 11.244 -6.925 -13.782 1.00 93.75 187 HIS A O 1
ATOM 1451 N N . GLY A 1 188 ? 9.005 -6.906 -13.933 1.00 95.69 188 GLY A N 1
ATOM 1452 C CA . GLY A 1 188 ? 8.795 -5.676 -13.169 1.00 95.69 188 GLY A CA 1
ATOM 1453 C C . GLY A 1 188 ? 9.464 -5.683 -11.789 1.00 95.69 188 GLY A C 1
ATOM 1454 O O . GLY A 1 188 ? 10.195 -4.745 -11.476 1.00 95.69 188 GLY A O 1
ATOM 1455 N N . PRO A 1 189 ? 9.294 -6.720 -10.950 1.00 95.94 189 PRO A N 1
ATOM 1456 C CA . PRO A 1 189 ? 9.993 -6.800 -9.670 1.00 95.94 189 PRO A CA 1
ATOM 1457 C C . PRO A 1 189 ? 11.522 -6.807 -9.775 1.00 95.94 189 PRO A C 1
ATOM 1459 O O . PRO A 1 189 ? 12.182 -6.220 -8.920 1.00 95.94 189 PRO A O 1
ATOM 1462 N N . HIS A 1 190 ? 12.096 -7.440 -10.802 1.00 94.75 190 HIS A N 1
ATOM 1463 C CA . HIS A 1 190 ? 13.533 -7.360 -11.073 1.00 94.75 190 HIS A CA 1
ATOM 1464 C C . HIS A 1 190 ? 13.934 -5.922 -11.424 1.00 94.75 190 HIS A C 1
ATOM 1466 O O . HIS A 1 190 ? 14.826 -5.377 -10.780 1.00 94.75 190 HIS A O 1
ATOM 1472 N N . THR A 1 191 ? 13.204 -5.264 -12.327 1.00 95.44 191 THR A N 1
ATOM 1473 C CA . THR A 1 191 ? 13.401 -3.847 -12.671 1.00 95.44 191 THR A CA 1
ATOM 1474 C C . THR A 1 191 ? 13.369 -2.932 -11.445 1.00 95.44 191 THR A C 1
ATOM 1476 O O . THR A 1 191 ? 14.257 -2.103 -11.271 1.00 95.44 191 THR A O 1
ATOM 1479 N N . LEU A 1 192 ? 12.396 -3.103 -10.542 1.00 95.75 192 LEU A N 1
ATOM 1480 C CA . LEU A 1 192 ? 12.314 -2.308 -9.310 1.00 95.75 192 LEU A CA 1
ATOM 1481 C C . LEU A 1 192 ? 13.533 -2.503 -8.400 1.00 95.75 192 LEU A C 1
ATOM 1483 O O . LEU A 1 192 ? 13.981 -1.551 -7.759 1.00 95.75 192 LEU A O 1
ATOM 1487 N N . VAL A 1 193 ? 14.067 -3.724 -8.334 1.00 93.88 193 VAL A N 1
ATOM 1488 C CA . VAL A 1 193 ? 15.256 -4.027 -7.533 1.00 93.88 193 VAL A CA 1
ATOM 1489 C C . VAL A 1 193 ? 16.504 -3.399 -8.139 1.00 93.88 193 VAL A C 1
ATOM 1491 O O . VAL A 1 193 ? 17.269 -2.803 -7.388 1.00 93.88 193 VAL A O 1
ATOM 1494 N N . GLU A 1 194 ? 16.686 -3.457 -9.457 1.00 93.31 194 GLU A N 1
ATOM 1495 C CA . GLU A 1 194 ? 17.847 -2.846 -10.118 1.00 93.31 194 GLU A CA 1
ATOM 1496 C C . GLU A 1 194 ? 17.827 -1.317 -10.023 1.00 93.31 194 GLU A C 1
ATOM 1498 O O . GLU A 1 194 ? 18.824 -0.709 -9.633 1.00 93.31 194 GLU A O 1
ATOM 1503 N N . ILE A 1 195 ? 16.663 -0.692 -10.222 1.00 93.75 195 ILE A N 1
ATOM 1504 C CA . ILE A 1 195 ? 16.482 0.751 -9.998 1.00 93.75 195 ILE A CA 1
ATOM 1505 C C . ILE A 1 195 ? 16.748 1.112 -8.531 1.00 93.75 195 ILE A C 1
ATOM 1507 O O . ILE A 1 195 ? 17.375 2.123 -8.225 1.00 93.75 195 ILE A O 1
ATOM 1511 N N . ARG A 1 196 ? 16.305 0.290 -7.573 1.00 93.12 196 ARG A N 1
ATOM 1512 C CA . ARG A 1 196 ? 16.642 0.527 -6.164 1.00 93.12 196 ARG A CA 1
ATOM 1513 C C . ARG A 1 196 ? 18.145 0.391 -5.929 1.00 93.12 196 ARG A C 1
ATOM 1515 O O . ARG A 1 196 ? 18.701 1.142 -5.127 1.00 93.12 196 ARG A O 1
ATOM 1522 N N . ASN A 1 197 ? 18.792 -0.589 -6.554 1.00 91.19 197 ASN A N 1
ATOM 1523 C CA . ASN A 1 197 ? 20.219 -0.831 -6.392 1.00 91.19 197 ASN A CA 1
ATOM 1524 C C . ASN A 1 197 ? 21.036 0.361 -6.896 1.00 91.19 197 ASN A C 1
ATOM 1526 O O . ASN A 1 197 ? 21.938 0.762 -6.168 1.00 91.19 197 ASN A O 1
ATOM 1530 N N . SER A 1 198 ? 20.677 0.982 -8.025 1.00 90.75 198 SER A N 1
ATOM 1531 C CA . SER A 1 198 ? 21.356 2.192 -8.525 1.00 90.75 198 SER A CA 1
ATOM 1532 C C . SER A 1 198 ? 21.199 3.415 -7.618 1.00 90.75 198 SER A C 1
ATOM 1534 O O . SER A 1 198 ? 22.091 4.253 -7.533 1.00 90.75 198 SER A O 1
ATOM 1536 N N . LEU A 1 199 ? 20.082 3.520 -6.894 1.00 89.25 199 LEU A N 1
ATOM 1537 C CA . LEU A 1 199 ? 19.869 4.604 -5.929 1.00 89.25 199 LEU A CA 1
ATOM 1538 C C . LEU A 1 199 ? 20.702 4.431 -4.652 1.00 89.25 199 LEU A C 1
ATOM 1540 O O . LEU A 1 199 ? 21.074 5.408 -4.001 1.00 89.25 199 LEU A O 1
ATOM 1544 N N . VAL A 1 200 ? 20.957 3.184 -4.248 1.00 85.19 200 VAL A N 1
ATOM 1545 C CA . VAL A 1 200 ? 21.670 2.860 -3.000 1.00 85.19 200 VAL A CA 1
ATOM 1546 C C . VAL A 1 200 ? 23.172 2.712 -3.227 1.00 85.19 200 VAL A C 1
ATOM 1548 O O . VAL A 1 200 ? 23.983 3.111 -2.388 1.00 85.19 200 VAL A O 1
ATOM 1551 N N . HIS A 1 201 ? 23.547 2.110 -4.344 1.00 79.75 201 HIS A N 1
ATOM 1552 C CA . HIS A 1 201 ? 24.917 1.914 -4.773 1.00 79.75 201 HIS A CA 1
ATOM 1553 C C . HIS A 1 201 ? 25.160 2.902 -5.902 1.00 79.75 201 HIS A C 1
ATOM 1555 O O . HIS A 1 201 ? 24.425 2.862 -6.872 1.00 79.75 201 HIS A O 1
ATOM 1561 N N . ALA A 1 202 ? 26.154 3.788 -5.765 1.00 65.25 202 ALA A N 1
ATOM 1562 C CA . ALA A 1 202 ? 26.510 4.777 -6.787 1.00 65.25 202 ALA A CA 1
ATOM 1563 C C . ALA A 1 202 ? 27.050 4.085 -8.053 1.00 65.25 202 ALA A C 1
ATOM 1565 O O . ALA A 1 202 ? 28.262 4.050 -8.295 1.00 65.25 202 ALA A O 1
ATOM 1566 N N . ASP A 1 203 ? 26.142 3.461 -8.794 1.00 68.69 203 ASP A N 1
ATOM 1567 C CA . ASP A 1 203 ? 26.406 2.674 -9.978 1.00 68.69 203 ASP A CA 1
ATOM 1568 C C . ASP A 1 203 ? 26.358 3.581 -11.200 1.00 68.69 203 ASP A C 1
ATOM 1570 O O . ASP A 1 203 ? 25.302 4.030 -11.644 1.00 68.69 203 ASP A O 1
ATOM 1574 N N . LYS A 1 204 ? 27.546 3.839 -11.744 1.00 62.00 204 LYS A N 1
ATOM 1575 C CA . LYS A 1 204 ? 27.737 4.763 -12.858 1.00 62.00 204 LYS A CA 1
ATOM 1576 C C . LYS A 1 204 ? 27.075 4.294 -14.149 1.00 62.00 204 LYS A C 1
ATOM 1578 O O . LYS A 1 204 ? 26.892 5.112 -15.045 1.00 62.00 204 LYS A O 1
ATOM 1583 N N . GLU A 1 205 ? 26.747 3.006 -14.270 1.00 65.19 205 GLU A N 1
ATOM 1584 C CA . GLU A 1 205 ? 26.042 2.481 -15.445 1.00 65.19 205 GLU A CA 1
ATOM 1585 C C . GLU A 1 205 ? 24.551 2.853 -15.448 1.00 65.19 205 GLU A C 1
ATOM 1587 O O . GLU A 1 205 ? 23.925 2.828 -16.502 1.00 65.19 205 GLU A O 1
ATOM 1592 N N . LEU A 1 206 ? 24.004 3.269 -14.300 1.00 69.31 206 LEU A N 1
ATOM 1593 C CA . LEU A 1 206 ? 22.595 3.629 -14.117 1.00 69.31 206 LEU A CA 1
ATOM 1594 C C . LEU A 1 206 ? 22.399 5.105 -13.709 1.00 69.31 206 LEU A C 1
ATOM 1596 O O . LEU A 1 206 ? 21.292 5.516 -13.358 1.00 69.31 206 LEU A O 1
ATOM 1600 N N . ASP A 1 207 ? 23.447 5.930 -13.827 1.00 68.38 207 ASP A N 1
ATOM 1601 C CA . ASP A 1 207 ? 23.410 7.383 -13.575 1.00 68.38 207 ASP A CA 1
ATOM 1602 C C . ASP A 1 207 ? 22.473 8.140 -14.552 1.00 68.38 207 ASP A C 1
ATOM 1604 O O . ASP A 1 207 ? 22.160 9.313 -14.341 1.00 68.38 207 ASP A O 1
ATOM 1608 N N . SER A 1 208 ? 22.026 7.490 -15.634 1.00 76.88 208 SER A N 1
ATOM 1609 C CA . SER A 1 208 ? 21.189 8.060 -16.699 1.00 76.88 208 SER A CA 1
ATOM 1610 C C . SER A 1 208 ? 19.689 7.771 -16.571 1.00 76.88 208 SER A C 1
ATOM 1612 O O . SER A 1 208 ? 18.935 8.166 -17.464 1.00 76.88 208 SER A O 1
ATOM 1614 N N . ILE A 1 209 ? 19.230 7.108 -15.500 1.00 88.88 209 ILE A N 1
ATOM 1615 C CA . ILE A 1 209 ? 17.798 6.827 -15.308 1.00 88.88 209 ILE A CA 1
ATOM 1616 C C . ILE A 1 209 ? 17.010 8.145 -15.253 1.00 88.88 209 ILE A C 1
ATOM 1618 O O . ILE A 1 209 ? 17.325 9.061 -14.489 1.00 88.88 209 ILE A O 1
ATOM 1622 N N . SER A 1 210 ? 15.967 8.245 -16.080 1.00 92.31 210 SER A N 1
ATOM 1623 C CA . SER A 1 210 ? 15.130 9.440 -16.159 1.00 92.31 210 SER A CA 1
ATOM 1624 C C . SER A 1 210 ? 14.214 9.581 -14.938 1.00 92.31 210 SER A C 1
ATOM 1626 O O . SER A 1 210 ? 13.809 8.602 -14.309 1.00 92.31 210 SER A O 1
ATOM 1628 N N . MET A 1 211 ? 13.814 10.818 -14.629 1.00 91.25 211 MET A N 1
ATOM 1629 C CA . MET A 1 211 ? 12.826 11.074 -13.572 1.00 91.25 211 MET A CA 1
ATOM 1630 C C . MET A 1 211 ? 11.477 10.396 -13.846 1.00 91.25 211 MET A C 1
ATOM 1632 O O . MET A 1 211 ? 10.809 9.986 -12.898 1.00 91.25 211 MET A O 1
ATOM 1636 N N . ASP A 1 212 ? 11.095 10.246 -15.117 1.00 94.25 212 ASP A N 1
ATOM 1637 C CA . ASP A 1 212 ? 9.870 9.545 -15.511 1.00 94.25 212 ASP A CA 1
ATOM 1638 C C . ASP A 1 212 ? 9.961 8.052 -15.170 1.00 94.25 212 ASP A C 1
ATOM 1640 O O . ASP A 1 212 ? 9.045 7.514 -14.552 1.00 94.25 212 ASP A O 1
ATOM 1644 N N . ALA A 1 213 ? 11.101 7.406 -15.448 1.00 95.12 213 ALA A N 1
ATOM 1645 C CA . ALA A 1 213 ? 11.328 6.010 -15.079 1.00 95.12 213 ALA A CA 1
ATOM 1646 C C . ALA A 1 213 ? 11.305 5.806 -13.556 1.00 95.12 213 ALA A C 1
ATOM 1648 O O . ALA A 1 213 ? 10.710 4.844 -13.069 1.00 95.12 213 ALA A O 1
ATOM 1649 N N . TYR A 1 214 ? 11.881 6.728 -12.775 1.00 95.19 214 TYR A N 1
ATOM 1650 C CA . TYR A 1 214 ? 11.755 6.681 -11.316 1.00 95.19 214 TYR A CA 1
ATOM 1651 C C . TYR A 1 214 ? 10.302 6.855 -10.858 1.00 95.19 214 TYR A C 1
ATOM 1653 O O . TYR A 1 214 ? 9.843 6.158 -9.949 1.00 95.19 214 TYR A O 1
ATOM 1661 N N . PHE A 1 215 ? 9.551 7.774 -11.468 1.00 94.25 215 PHE A N 1
ATOM 1662 C CA . PHE A 1 215 ? 8.151 7.985 -11.115 1.00 94.25 215 PHE A CA 1
ATOM 1663 C C . PHE A 1 215 ? 7.300 6.746 -11.419 1.00 94.25 215 PHE A C 1
ATOM 1665 O O . PHE A 1 215 ? 6.541 6.299 -10.555 1.00 94.25 215 PHE A O 1
ATOM 1672 N N . GLU A 1 216 ? 7.465 6.156 -12.600 1.00 96.00 216 GLU A N 1
ATOM 1673 C CA . GLU A 1 216 ? 6.829 4.900 -12.996 1.00 96.00 216 GLU A CA 1
ATOM 1674 C C . GLU A 1 216 ? 7.240 3.748 -12.064 1.00 96.00 216 GLU A C 1
ATOM 1676 O O . GLU A 1 216 ? 6.373 3.011 -11.596 1.00 96.00 216 GLU A O 1
ATOM 1681 N N . ALA A 1 217 ? 8.521 3.645 -11.677 1.00 96.56 217 ALA A N 1
ATOM 1682 C CA . ALA A 1 217 ? 8.995 2.657 -10.700 1.00 96.56 217 ALA A CA 1
ATOM 1683 C C . ALA A 1 217 ? 8.296 2.820 -9.344 1.00 96.56 217 ALA A C 1
ATOM 1685 O O . ALA A 1 217 ? 7.848 1.843 -8.735 1.00 96.56 217 ALA A O 1
ATOM 1686 N N . LYS A 1 218 ? 8.153 4.064 -8.869 1.00 95.94 218 LYS A N 1
ATOM 1687 C CA . LYS A 1 218 ? 7.395 4.373 -7.651 1.00 95.94 218 LYS A CA 1
ATOM 1688 C C . LYS A 1 218 ? 5.939 3.925 -7.785 1.00 95.94 218 LYS A C 1
ATOM 1690 O O . LYS A 1 218 ? 5.434 3.293 -6.856 1.00 95.94 218 LYS A O 1
ATOM 1695 N N . GLN A 1 219 ? 5.265 4.244 -8.894 1.00 95.75 219 GLN A N 1
ATOM 1696 C CA . GLN A 1 219 ? 3.864 3.856 -9.102 1.00 95.75 219 GLN A CA 1
ATOM 1697 C C . GLN A 1 219 ? 3.703 2.335 -9.171 1.00 95.75 219 GLN A C 1
ATOM 1699 O O . GLN A 1 219 ? 2.821 1.806 -8.499 1.00 95.75 219 GLN A O 1
ATOM 1704 N N . LEU A 1 220 ? 4.576 1.639 -9.905 1.00 97.12 220 LEU A N 1
ATOM 1705 C CA . LEU A 1 220 ? 4.569 0.181 -10.025 1.00 97.12 220 LEU A CA 1
ATOM 1706 C C . LEU A 1 220 ? 4.792 -0.496 -8.666 1.00 97.12 220 LEU A C 1
ATOM 1708 O O . LEU A 1 220 ? 4.054 -1.402 -8.287 1.00 97.12 220 LEU A O 1
ATOM 1712 N N . GLY A 1 221 ? 5.772 -0.019 -7.894 1.00 97.00 221 GLY A N 1
ATOM 1713 C CA . GLY A 1 221 ? 6.047 -0.540 -6.556 1.00 97.00 221 GLY A CA 1
ATOM 1714 C C . GLY A 1 221 ? 4.892 -0.311 -5.577 1.00 97.00 221 GLY A C 1
ATOM 1715 O O . GLY A 1 221 ? 4.541 -1.213 -4.822 1.00 97.00 221 GLY A O 1
ATOM 1716 N N . LEU A 1 222 ? 4.260 0.866 -5.601 1.00 96.69 222 LEU A N 1
ATOM 1717 C CA . LEU A 1 222 ? 3.076 1.124 -4.776 1.00 96.69 222 LEU A CA 1
ATOM 1718 C C . LEU A 1 222 ? 1.895 0.244 -5.201 1.00 96.69 222 LEU A C 1
ATOM 1720 O O . LEU A 1 222 ? 1.225 -0.305 -4.334 1.00 96.69 222 LEU A O 1
ATOM 1724 N N . TRP A 1 223 ? 1.685 0.060 -6.506 1.00 97.06 223 TRP A N 1
ATOM 1725 C CA . TRP A 1 223 ? 0.612 -0.774 -7.047 1.00 97.06 223 TRP A CA 1
ATOM 1726 C C . TRP A 1 223 ? 0.730 -2.231 -6.599 1.00 97.06 223 TRP A C 1
ATOM 1728 O O . TRP A 1 223 ? -0.212 -2.792 -6.044 1.00 97.06 223 TRP A O 1
ATOM 1738 N N . TYR A 1 224 ? 1.916 -2.826 -6.752 1.00 97.25 224 TYR A N 1
ATOM 1739 C CA . TYR A 1 224 ? 2.180 -4.174 -6.257 1.00 97.25 224 TYR A CA 1
ATOM 1740 C C . TYR A 1 224 ? 1.950 -4.282 -4.748 1.00 97.25 224 TYR A C 1
ATOM 1742 O O . TYR A 1 224 ? 1.353 -5.251 -4.284 1.00 97.25 224 TYR A O 1
ATOM 1750 N N . LEU A 1 225 ? 2.400 -3.297 -3.964 1.00 96.56 225 LEU A N 1
ATOM 1751 C CA . LEU A 1 225 ? 2.218 -3.316 -2.514 1.00 96.56 225 LEU A CA 1
ATOM 1752 C C . LEU A 1 225 ? 0.736 -3.236 -2.120 1.00 96.56 225 LEU A C 1
ATOM 1754 O O . LEU A 1 225 ? 0.307 -3.956 -1.220 1.00 96.56 225 LEU A O 1
ATOM 1758 N N . GLU A 1 226 ? -0.041 -2.395 -2.801 1.00 96.88 226 GLU A N 1
ATOM 1759 C CA . GLU A 1 226 ? -1.487 -2.287 -2.606 1.00 96.88 226 GLU A CA 1
ATOM 1760 C C . GLU A 1 226 ? -2.190 -3.601 -2.928 1.00 96.88 226 GLU A C 1
ATOM 1762 O O . GLU A 1 226 ? -2.930 -4.098 -2.083 1.00 96.88 226 GLU A O 1
ATOM 1767 N N . LEU A 1 227 ? -1.915 -4.206 -4.087 1.00 96.69 227 LEU A N 1
ATOM 1768 C CA . LEU A 1 227 ? -2.529 -5.476 -4.470 1.00 96.69 227 LEU A CA 1
ATOM 1769 C C . LEU A 1 227 ? -2.193 -6.603 -3.492 1.00 96.69 227 LEU A C 1
ATOM 1771 O O . LEU A 1 227 ? -3.079 -7.352 -3.089 1.00 96.69 227 LEU A O 1
ATOM 1775 N N . LEU A 1 228 ? -0.944 -6.698 -3.038 1.00 95.50 228 LEU A N 1
ATOM 1776 C CA . LEU A 1 228 ? -0.564 -7.704 -2.046 1.00 95.50 228 LEU A CA 1
ATOM 1777 C C . LEU A 1 228 ? -1.280 -7.503 -0.707 1.00 95.50 228 LEU A C 1
ATOM 1779 O O . LEU A 1 228 ? -1.697 -8.480 -0.083 1.00 95.50 228 LEU A O 1
ATOM 1783 N N . LEU A 1 229 ? -1.438 -6.254 -0.260 1.00 95.75 229 LEU A N 1
ATOM 1784 C CA . LEU A 1 229 ? -2.184 -5.944 0.958 1.00 95.75 229 LEU A CA 1
ATOM 1785 C C . LEU A 1 229 ? -3.671 -6.272 0.792 1.00 95.75 229 LEU A C 1
ATOM 1787 O O . LEU A 1 229 ? -4.222 -6.974 1.638 1.00 95.75 229 LEU A O 1
ATOM 1791 N N . LEU A 1 230 ? -4.293 -5.849 -0.309 1.00 95.62 230 LEU A N 1
ATOM 1792 C CA . LEU A 1 230 ? -5.691 -6.150 -0.629 1.00 95.62 230 LEU A CA 1
ATOM 1793 C C . LEU A 1 230 ? -5.951 -7.657 -0.673 1.00 95.62 230 LEU A C 1
ATOM 1795 O O . LEU A 1 230 ? -6.859 -8.136 0.007 1.00 95.62 230 LEU A O 1
ATOM 1799 N N . HIS A 1 231 ? -5.108 -8.409 -1.381 1.00 94.75 231 HIS A N 1
ATOM 1800 C CA . HIS A 1 231 ? -5.195 -9.865 -1.420 1.00 94.75 231 HIS A CA 1
ATOM 1801 C C . HIS A 1 231 ? -5.036 -10.459 -0.015 1.00 94.75 231 HIS A C 1
ATOM 1803 O O . HIS A 1 231 ? -5.799 -11.335 0.388 1.00 94.75 231 HIS A O 1
ATOM 1809 N N . SER A 1 232 ? -4.063 -9.981 0.773 1.00 93.44 232 SER A N 1
ATOM 1810 C CA . SER A 1 232 ? -3.843 -10.481 2.138 1.00 93.44 232 SER A CA 1
ATOM 1811 C C . SER A 1 232 ? -5.043 -10.259 3.061 1.00 93.44 232 SER A C 1
ATOM 1813 O O . SER A 1 232 ? -5.253 -11.041 3.985 1.00 93.44 232 SER A O 1
ATOM 1815 N N . PHE A 1 233 ? -5.844 -9.228 2.792 1.00 94.38 233 PHE A N 1
ATOM 1816 C CA . PHE A 1 233 ? -7.064 -8.914 3.530 1.00 94.38 233 PHE A CA 1
ATOM 1817 C C . PHE A 1 233 ? -8.314 -9.579 2.930 1.00 94.38 233 PHE A C 1
ATOM 1819 O O . PHE A 1 233 ? -9.417 -9.293 3.387 1.00 94.38 233 PHE A O 1
ATOM 1826 N N . GLY A 1 234 ? -8.165 -10.450 1.925 1.00 92.62 234 GLY A N 1
ATOM 1827 C CA . GLY A 1 234 ? -9.278 -11.163 1.293 1.00 92.62 234 GLY A CA 1
ATOM 1828 C C . GLY A 1 234 ? -10.219 -10.257 0.495 1.00 92.62 234 GLY A C 1
ATOM 1829 O O . GLY A 1 234 ? -11.412 -10.531 0.419 1.00 92.62 234 GLY A O 1
ATOM 1830 N N . TYR A 1 235 ? -9.713 -9.144 -0.041 1.00 94.19 235 TYR A N 1
ATOM 1831 C CA . TYR A 1 235 ? -10.512 -8.221 -0.842 1.00 94.19 235 TYR A CA 1
ATOM 1832 C C . TYR A 1 235 ? -10.752 -8.764 -2.251 1.00 94.19 235 TYR A C 1
ATOM 1834 O O . TYR A 1 235 ? -9.791 -9.137 -2.908 1.00 94.19 235 TYR A O 1
ATOM 1842 N N . GLU A 1 236 ? -11.990 -8.740 -2.743 1.00 93.38 236 GLU A N 1
ATOM 1843 C CA . GLU A 1 236 ? -12.356 -9.201 -4.100 1.00 93.38 236 GLU A CA 1
ATOM 1844 C C . GLU A 1 236 ? -13.110 -8.123 -4.907 1.00 93.38 236 GLU A C 1
ATOM 1846 O O . GLU A 1 236 ? -13.732 -8.421 -5.922 1.00 93.38 236 GLU A O 1
ATOM 1851 N N . GLY A 1 237 ? -13.106 -6.873 -4.430 1.00 92.31 237 GLY A N 1
ATOM 1852 C CA . GLY A 1 237 ? -13.853 -5.770 -5.039 1.00 92.31 237 GLY A CA 1
ATOM 1853 C C . GLY A 1 237 ? -13.078 -5.007 -6.110 1.00 92.31 237 GLY A C 1
ATOM 1854 O O . GLY A 1 237 ? -12.028 -5.434 -6.600 1.00 92.31 237 GLY A O 1
ATOM 1855 N N . GLU A 1 238 ? -13.593 -3.831 -6.446 1.00 93.44 238 GLU A N 1
ATOM 1856 C CA . GLU A 1 238 ? -12.932 -2.902 -7.350 1.00 93.44 238 GLU A CA 1
ATOM 1857 C C . GLU A 1 238 ? -11.806 -2.146 -6.644 1.00 93.44 238 GLU A C 1
ATOM 1859 O O . GLU A 1 238 ? -11.799 -1.994 -5.425 1.00 93.44 238 GLU A O 1
ATOM 1864 N N . TYR A 1 239 ? -10.837 -1.647 -7.397 1.00 93.88 239 TYR A N 1
ATOM 1865 C CA . TYR A 1 239 ? -9.795 -0.760 -6.913 1.00 93.88 239 TYR A CA 1
ATOM 1866 C C . TYR A 1 239 ? -9.409 0.244 -7.998 1.00 93.88 239 TYR A C 1
ATOM 1868 O O . TYR A 1 239 ? -9.608 0.046 -9.197 1.00 93.88 239 TYR A O 1
ATOM 1876 N N . ALA A 1 240 ? -8.852 1.362 -7.563 1.00 93.19 240 ALA A N 1
ATOM 1877 C CA . ALA A 1 240 ? -8.432 2.445 -8.421 1.00 93.19 240 ALA A CA 1
ATOM 1878 C C . ALA A 1 240 ? -6.950 2.240 -8.790 1.00 93.19 240 ALA A C 1
ATOM 1880 O O . ALA A 1 240 ? -6.041 2.521 -8.007 1.00 93.19 240 ALA A O 1
ATOM 1881 N N . SER A 1 241 ? -6.696 1.748 -10.002 1.00 93.50 241 SER A N 1
ATOM 1882 C CA . SER A 1 241 ? -5.352 1.352 -10.440 1.00 93.50 241 SER A CA 1
ATOM 1883 C C . SER A 1 241 ? -4.357 2.513 -10.554 1.00 93.50 241 SER A C 1
ATOM 1885 O O . SER A 1 241 ? -4.671 3.619 -11.017 1.00 93.50 241 SER A O 1
ATOM 1887 N N . ARG A 1 242 ? -3.101 2.246 -10.168 1.00 92.56 242 ARG A N 1
ATOM 1888 C CA . ARG A 1 242 ? -1.986 3.200 -10.300 1.00 92.56 242 ARG A CA 1
ATOM 1889 C C . ARG A 1 242 ? -1.359 3.220 -11.691 1.00 92.56 242 ARG A C 1
ATOM 1891 O O . ARG A 1 242 ? -0.639 4.166 -12.011 1.00 92.56 242 ARG A O 1
ATOM 1898 N N . LEU A 1 243 ? -1.657 2.215 -12.511 1.00 91.19 243 LEU A N 1
ATOM 1899 C CA . LEU A 1 243 ? -1.034 2.014 -13.821 1.00 91.19 243 LEU A CA 1
ATOM 1900 C C . LEU A 1 243 ? -1.534 2.998 -14.886 1.00 91.19 243 LEU A C 1
ATOM 1902 O O . LEU A 1 243 ? -0.911 3.169 -15.932 1.00 91.19 243 LEU A O 1
ATOM 1906 N N . LYS A 1 244 ? -2.645 3.686 -14.607 1.00 83.62 244 LYS A N 1
ATOM 1907 C CA . LYS A 1 244 ? -3.202 4.734 -15.466 1.00 83.62 244 LYS A CA 1
ATOM 1908 C C . LYS A 1 244 ? -2.524 6.084 -15.165 1.00 83.62 244 LYS A C 1
ATOM 1910 O O . LYS A 1 244 ? -2.371 6.418 -13.989 1.00 83.62 244 LYS A O 1
ATOM 1915 N N . PRO A 1 245 ? -2.149 6.904 -16.163 1.00 70.12 245 PRO A N 1
ATOM 1916 C CA . PRO A 1 245 ? -1.521 8.211 -15.919 1.00 70.12 245 PRO A CA 1
ATOM 1917 C C . PRO A 1 245 ? -2.431 9.205 -15.183 1.00 70.12 245 PRO A C 1
ATOM 1919 O O . PRO A 1 245 ? -1.964 10.028 -14.398 1.00 70.12 245 PRO A O 1
ATOM 1922 N N . VAL A 1 246 ? -3.743 9.123 -15.426 1.00 75.31 246 VAL A N 1
ATOM 1923 C CA . VAL A 1 246 ? -4.764 9.969 -14.802 1.00 75.31 246 VAL A CA 1
ATOM 1924 C C . VAL A 1 246 ? -5.819 9.072 -14.180 1.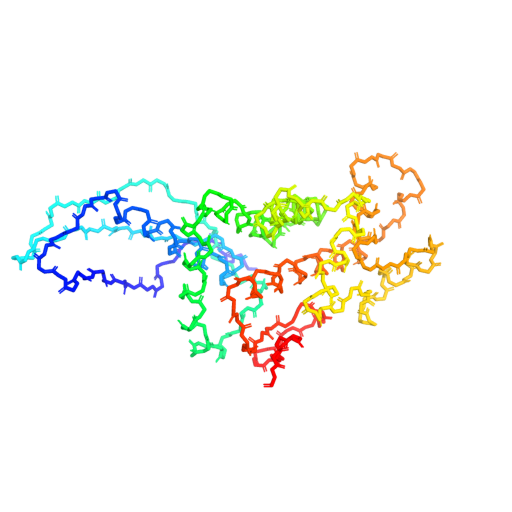00 75.31 246 VAL A C 1
ATOM 1926 O O . VAL A 1 246 ? -6.353 8.198 -14.850 1.00 75.31 246 VAL A O 1
ATOM 1929 N N . GLN A 1 247 ? -6.128 9.316 -12.911 1.00 72.81 247 GLN A N 1
ATOM 1930 C CA . GLN A 1 247 ? -7.178 8.614 -12.185 1.00 72.81 247 GLN A CA 1
ATOM 1931 C C . GLN A 1 247 ? -8.392 9.535 -12.067 1.00 72.81 247 GLN A C 1
ATOM 1933 O O . GLN A 1 247 ? -8.356 10.547 -11.356 1.00 72.81 247 GLN A O 1
ATOM 1938 N N . MET A 1 248 ? -9.442 9.228 -12.824 1.00 79.12 248 MET A N 1
ATOM 1939 C CA . MET A 1 248 ? -10.727 9.916 -12.712 1.00 79.12 248 MET A CA 1
ATOM 1940 C C . MET A 1 248 ? -11.588 9.250 -11.638 1.00 79.12 248 MET A C 1
ATOM 1942 O O . MET A 1 248 ? -11.436 8.065 -11.366 1.00 79.12 248 MET A O 1
ATOM 1946 N N . ALA A 1 249 ? -12.490 10.014 -11.019 1.00 82.50 249 ALA A N 1
ATOM 1947 C CA . ALA A 1 249 ? -13.430 9.437 -10.060 1.00 82.50 249 ALA A CA 1
ATOM 1948 C C . ALA A 1 249 ? -14.297 8.376 -10.754 1.00 82.50 249 ALA A C 1
ATOM 1950 O O . ALA A 1 249 ? -14.838 8.645 -11.829 1.00 82.50 249 ALA A O 1
ATOM 1951 N N . GLY A 1 250 ? -14.418 7.200 -10.139 1.00 83.56 250 GLY A N 1
ATOM 1952 C CA . GLY A 1 250 ? -15.080 6.034 -10.727 1.00 83.56 250 GLY A CA 1
ATOM 1953 C C . GLY A 1 250 ? -14.286 5.295 -11.812 1.00 83.56 250 GLY A C 1
ATOM 1954 O O . GLY A 1 250 ? -14.841 4.396 -12.433 1.00 83.56 250 GLY A O 1
ATOM 1955 N N . ASP A 1 251 ? -13.020 5.650 -12.063 1.00 88.75 251 ASP A N 1
ATOM 1956 C CA . ASP A 1 251 ? -12.125 4.861 -12.923 1.00 88.75 251 ASP A CA 1
ATOM 1957 C C . ASP A 1 251 ? -11.489 3.725 -12.113 1.00 88.75 251 ASP A C 1
ATOM 1959 O O . ASP A 1 251 ? -10.320 3.768 -11.711 1.00 88.75 251 ASP A O 1
ATOM 1963 N N . THR A 1 252 ? -12.319 2.731 -11.825 1.00 92.06 252 THR A N 1
ATOM 1964 C CA . THR A 1 252 ? -11.998 1.555 -11.024 1.00 92.06 252 THR A CA 1
ATOM 1965 C C . THR A 1 252 ? -12.019 0.295 -11.887 1.00 92.06 252 THR A C 1
ATOM 1967 O O . THR A 1 252 ? -12.614 0.250 -12.965 1.00 92.06 252 THR A O 1
ATOM 1970 N N . GLU A 1 253 ? -11.304 -0.730 -11.443 1.00 93.00 253 GLU A N 1
ATOM 1971 C CA . GLU A 1 253 ? -11.285 -2.051 -12.069 1.00 93.00 253 GLU A CA 1
ATOM 1972 C C . GLU A 1 253 ? -11.271 -3.129 -10.986 1.00 93.00 253 GLU A C 1
ATOM 1974 O O . GLU A 1 253 ? -10.855 -2.867 -9.861 1.00 93.00 253 GLU A O 1
ATOM 1979 N N . LEU A 1 254 ? -11.740 -4.336 -11.295 1.00 94.00 254 LEU A N 1
ATOM 1980 C CA . LEU A 1 254 ? -11.678 -5.450 -10.349 1.00 94.00 254 LEU A CA 1
ATOM 1981 C C . LEU A 1 254 ? -10.226 -5.842 -10.062 1.00 94.00 254 LEU A C 1
ATOM 1983 O O . LEU A 1 254 ? -9.361 -5.760 -10.938 1.00 94.00 254 LEU A O 1
ATOM 1987 N N . VAL A 1 255 ? -9.961 -6.297 -8.836 1.00 94.88 255 VAL A N 1
ATOM 1988 C CA . VAL A 1 255 ? -8.667 -6.913 -8.518 1.00 94.88 255 VAL A CA 1
ATOM 1989 C C . VAL A 1 255 ? -8.415 -8.152 -9.395 1.00 94.88 255 VAL A C 1
ATOM 1991 O O . VAL A 1 255 ? -9.372 -8.848 -9.739 1.00 94.88 255 VAL A O 1
ATOM 1994 N N . PRO A 1 256 ? -7.151 -8.481 -9.730 1.00 94.88 256 PRO A N 1
ATOM 1995 C CA . PRO A 1 256 ? -6.838 -9.551 -10.688 1.00 94.88 256 PRO A CA 1
ATOM 1996 C C . PRO A 1 256 ? -7.404 -10.938 -10.349 1.00 94.88 256 PRO A C 1
ATOM 1998 O O . PRO A 1 256 ? -7.691 -11.718 -11.249 1.00 94.88 256 PRO A O 1
ATOM 2001 N N . TRP A 1 257 ? -7.580 -11.238 -9.060 1.00 94.56 257 TRP A N 1
ATOM 2002 C CA . TRP A 1 257 ? -8.075 -12.528 -8.562 1.00 94.56 257 TRP A CA 1
ATOM 2003 C C . TRP A 1 257 ? -9.593 -12.554 -8.298 1.00 94.56 257 TRP A C 1
ATOM 2005 O O . TRP A 1 257 ? -10.111 -13.563 -7.810 1.00 94.56 257 TRP A O 1
ATOM 2015 N N . ALA A 1 258 ? -10.314 -11.457 -8.561 1.00 91.19 258 ALA A N 1
ATOM 2016 C CA . ALA A 1 258 ? -11.771 -11.432 -8.444 1.00 91.19 258 ALA A CA 1
ATOM 2017 C C . ALA A 1 258 ? -12.400 -12.345 -9.511 1.00 91.19 258 ALA A C 1
ATOM 2019 O O . ALA A 1 258 ? -11.969 -12.356 -10.665 1.00 91.19 258 ALA A O 1
ATOM 2020 N N . LYS A 1 259 ? -13.414 -13.121 -9.118 1.00 74.94 259 LYS A N 1
ATOM 2021 C CA . LYS A 1 259 ? -14.094 -14.107 -9.976 1.00 74.94 259 LYS A CA 1
ATOM 2022 C C . LYS A 1 259 ? -15.454 -13.633 -10.460 1.00 74.94 259 LYS A C 1
ATOM 2024 O O . LYS A 1 259 ? -16.184 -13.023 -9.650 1.00 74.94 259 LYS A O 1
#

pLDDT: mean 87.98, std 10.83, range [33.75, 97.31]